Protein 5AIG (pdb70)

Radius of gyration: 18.67 Å; Cα contacts (8 Å, |Δi|>4): 637; chains: 2; bounding box: 42×41×50 Å

Foldseek 3Di:
DFLQVLVVVLVVCLQVVVVVVNLVLADQQAWEAAPVDDIQTGSVSVVVVVCVVCVFFDGKDKAWPDWDDDHQKIKTWIWIKTQTNVRDIDIFTKIWIFGADPVSGTRYIYIDGDVVSVCVPSPD/DFLQVLVVVLVVCQQVVVVVSNLVLADQQAWEAAPVDDIQTGSVSVVVVVCVQCVFFDGKDKAWPDWDDDHQKIKTWIWIKTQTNVRDIDIFTKIWIFGADPVSGTRYIYIDGDVVSVCVPSPD

CATH classification: 3.10.450.50

B-factor: mean 19.42, std 12.44, range [6.09, 132.89]

Sequence (248 aa):
MMTPIIEETVTAFIIAHWNSGDMMEAMYDDLCAEEDDVVWHNIPMMMEEPIAGKPAMRAAVEEGFFMANNVSSQQCDDWQQVHAIAANGATVLLTERTTDGFTFTTNGRRRRATIIRVMGTFECDAEERRRRIIIAWRDYFDMMLLEEFQQRREFAGMMTPIIETVTAFIIAHWNSGDMMEEAMYDDLCAEEDDVVWHNIPMMMEEPIIAGKPAMRAAVEEGFFMANNVSSSQQCDDWQQVHAIAANGATVLLTERTDGFTFTTNGRRRRATIIRVMGTFEECDAEERRRRIIIAWRDYFDMMLLEEFQQRREFAG

Solvent-accessible surface area: 11309 Å² total; per-residue (Å²): 138,61,11,60,89,1,0,75,25,0,8,50,44,6,53,83,48,70,54,90,23,0,11,88,28,0,3,109,90,0,54,13,26,13,8,36,67,147,64,30,77,12,16,104,43,0,96,69,24,6,135,52,47,40,86,59,22,80,97,8,53,18,112,51,92,17,30,1,38,83,56,47,26,0,0,0,4,0,30,10,1,14,24,3,94,126,45,89,158,10,81,8,79,5,0,0,0,0,58,11,36,116,140,112,64,0,49,10,2,53,7,8,13,12,25,70,22,33,85,166,36,52,67,108,114,65,19,60,88,2,0,71,19,0,8,50,43,4,42,80,46,70,53,91,22,0,10,87,27,0,9,100,117,0,54,9,26,29,8,35,61,151,76,47,78,12,13,103,41,0,88,63,30,4,126,55,44,32,70,99,19,70,93,7,59,11,109,40,103,16,28,0,33,88,57,51,27,0,0,0,4,0,29,10,1,5,30,12,90,124,43,98,164,11,81,8,79,4,0,0,0,0,53,8,39,114,138,122,64,0,60,10,2,52,7,7,12,12,32,77,31,39,83,191,34,53,70,130

Secondary structure (DSSP, 8-state):
--HHHHHHHHHHHHHHT-HHHHHHTEEEEEEEEETTS--EESHHHHHHHHHHHHTTEEEEEEEEEEEEEETTEEEEEEEEEEEETTS-EEEEEEEEEEEE-TTS-EEEEEEE--HHHHHHHH--/--HHHHHHHHHHHHHHT-HHHHHHTEEEEEEEEETTS--EESHHHHHHHHHHHTTTEEEEEEEEEEEEEETTEEEEEEEEEEEETTS-EEEEEEEEEEEE-TTS-EEEEEEE--HHHHHHHH--

Structure (mmCIF, N/CA/C/O backbone):
data_5AIG
#
_entry.id   5AIG
#
_cell.length_a   96.460
_cell.length_b   96.460
_cell.length_c   56.940
_cell.angle_alpha   90.00
_cell.angle_beta   90.00
_cell.angle_gamma   120.00
#
_symmetry.space_group_name_H-M   'P 65'
#
loop_
_entity.id
_entity.type
_entity.pdbx_description
1 polymer 'LIMONENE-1,2-EPOXIDE HYDROLASE'
2 non-polymer 2-PROPYLPENTANAMIDE
3 non-polymer 'DIMETHYL SULFOXIDE'
4 water water
#
loop_
_atom_site.group_PDB
_atom_site.id
_atom_site.type_symbol
_atom_site.label_atom_id
_atom_site.label_alt_id
_atom_site.label_comp_id
_atom_site.label_asym_id
_atom_site.label_entity_id
_atom_site.label_seq_id
_atom_site.pdbx_PDB_ins_code
_atom_site.Cartn_x
_atom_site.Cartn_y
_atom_site.Cartn_z
_atom_site.occupancy
_atom_site.B_iso_or_equiv
_atom_site.auth_seq_id
_atom_site.auth_comp_id
_atom_site.auth_asym_id
_atom_site.auth_atom_id
_atom_site.pdbx_PDB_model_num
ATOM 1 N N . MET A 1 1 ? 43.523 36.531 -5.079 1.00 22.55 1 MET A N 1
ATOM 2 C CA A MET A 1 1 ? 42.267 36.607 -4.253 0.40 20.66 1 MET A CA 1
ATOM 3 C CA B MET A 1 1 ? 42.289 36.607 -4.240 0.60 17.76 1 MET A CA 1
ATOM 4 C C . MET A 1 1 ? 42.577 35.784 -3.008 1.00 17.22 1 MET A C 1
ATOM 5 O O . MET A 1 1 ? 43.011 34.669 -3.118 1.00 24.03 1 MET A O 1
ATOM 14 N N . THR A 1 2 ? 42.259 36.320 -1.837 1.00 13.91 2 THR A N 1
ATOM 15 C CA . THR A 1 2 ? 42.452 35.567 -0.615 1.00 13.04 2 THR A CA 1
ATOM 16 C C . THR A 1 2 ? 41.371 34.515 -0.479 1.00 12.14 2 THR A C 1
ATOM 17 O O . THR A 1 2 ? 40.305 34.616 -1.066 1.00 11.27 2 THR A O 1
ATOM 21 N N . PRO A 1 3 ? 41.598 33.511 0.387 1.00 11.95 3 PRO A N 1
ATOM 22 C CA . PRO A 1 3 ? 40.570 32.507 0.594 1.00 11.59 3 PRO A CA 1
ATOM 23 C C . PRO A 1 3 ? 39.247 33.107 1.037 1.00 10.40 3 PRO A C 1
ATOM 24 O O . PRO A 1 3 ? 38.193 32.732 0.557 1.00 10.55 3 PRO A O 1
ATOM 28 N N . ILE A 1 4 ? 39.289 34.024 2.011 1.00 11.11 4 ILE A N 1
ATOM 29 C CA A ILE A 1 4 ? 38.077 34.607 2.491 0.40 11.21 4 ILE A CA 1
ATOM 30 C CA B ILE A 1 4 ? 38.024 34.656 2.471 0.60 11.14 4 ILE A CA 1
ATOM 31 C C . ILE A 1 4 ? 37.321 35.390 1.378 1.00 10.76 4 ILE A C 1
ATOM 32 O O . ILE A 1 4 ? 36.107 35.304 1.248 1.00 12.18 4 ILE A O 1
ATOM 41 N N . GLU A 1 5 ? 38.071 36.130 0.562 1.00 11.40 5 GLU A N 1
ATOM 42 C CA A GLU A 1 5 ? 37.463 36.848 -0.560 0.60 12.00 5 GLU A CA 1
ATOM 43 C CA B GLU A 1 5 ? 37.458 36.855 -0.545 0.40 11.76 5 GLU A CA 1
ATOM 44 C C . GLU A 1 5 ? 36.863 35.898 -1.578 1.00 10.67 5 GLU A C 1
ATOM 45 O O . GLU A 1 5 ? 35.813 36.166 -2.151 1.00 11.99 5 GLU A O 1
ATOM 56 N N . THR A 1 6 ? 37.531 34.772 -1.806 1.00 10.51 6 THR A N 1
ATOM 57 C CA . THR A 1 6 ? 37.036 33.774 -2.745 1.00 10.61 6 THR A CA 1
ATOM 58 C C . THR A 1 6 ? 35.708 33.205 -2.285 1.00 9.69 6 THR A C 1
ATOM 59 O O . THR A 1 6 ? 34.750 33.094 -3.054 1.00 10.35 6 THR A O 1
ATOM 63 N N . VAL A 1 7 ? 35.630 32.805 -1.004 1.00 9.45 7 VAL A N 1
ATOM 64 C CA . VAL A 1 7 ? 34.385 32.248 -0.488 1.00 9.54 7 VAL A CA 1
ATOM 65 C C . VAL A 1 7 ? 33.269 33.282 -0.446 1.00 9.57 7 VAL A C 1
ATOM 66 O O . VAL A 1 7 ? 32.117 32.995 -0.737 1.00 10.20 7 VAL A O 1
ATOM 70 N N . THR A 1 8 ? 33.633 34.503 -0.070 1.00 10.32 8 THR A N 1
ATOM 71 C CA . THR A 1 8 ? 32.665 35.597 -0.060 1.00 10.78 8 THR A CA 1
ATOM 72 C C . THR A 1 8 ? 32.077 35.826 -1.463 1.00 10.79 8 THR A C 1
ATOM 73 O O . THR A 1 8 ? 30.857 35.962 -1.630 1.00 11.99 8 THR A O 1
ATOM 77 N N . ALA A 1 9 ? 32.936 35.830 -2.482 1.00 10.81 9 ALA A N 1
ATOM 78 C CA . ALA A 1 9 ? 32.479 35.987 -3.866 1.00 11.40 9 ALA A CA 1
ATOM 79 C C . ALA A 1 9 ? 31.614 34.807 -4.300 1.00 11.04 9 ALA A C 1
ATOM 80 O O . ALA A 1 9 ? 30.600 34.993 -4.953 1.00 12.06 9 ALA A O 1
ATOM 82 N N . PHE A 1 10 ? 32.027 33.602 -3.897 1.00 10.03 10 PHE A N 1
ATOM 83 C CA . PHE A 1 10 ? 31.262 32.387 -4.216 1.00 10.57 10 PHE A CA 1
ATOM 84 C C . PHE A 1 10 ? 29.824 32.495 -3.743 1.00 10.27 10 PHE A C 1
ATOM 85 O O . PHE A 1 10 ? 28.869 32.210 -4.474 1.00 11.06 10 PHE A O 1
ATOM 93 N N . ILE A 1 11 ? 29.659 32.883 -2.466 1.00 10.62 11 ILE A N 1
ATOM 94 C CA A ILE A 1 11 ? 28.323 33.080 -1.916 0.50 11.37 11 ILE A CA 1
ATOM 95 C CA B ILE A 1 11 ? 28.316 33.066 -1.928 0.50 11.38 11 ILE A CA 1
ATOM 96 C C . ILE A 1 11 ? 27.550 34.174 -2.664 1.00 10.91 11 ILE A C 1
ATOM 97 O O . ILE A 1 11 ? 26.374 34.022 -2.961 1.00 12.51 11 ILE A O 1
ATOM 106 N N . ALA A 1 12 ? 28.244 35.263 -2.986 1.00 11.52 12 ALA A N 1
ATOM 107 C CA . ALA A 1 12 ? 27.584 36.319 -3.730 1.00 12.85 12 ALA A CA 1
ATOM 108 C C . ALA A 1 12 ? 27.071 35.854 -5.103 1.00 12.47 12 ALA A C 1
ATOM 109 O O . ALA A 1 12 ? 26.017 36.284 -5.551 1.00 13.72 12 ALA A O 1
ATOM 111 N N . HIS A 1 13 ? 27.822 34.963 -5.733 1.00 11.68 13 HIS A N 1
ATOM 112 C CA . HIS A 1 13 ? 27.391 34.411 -7.024 1.00 12.72 13 HIS A CA 1
ATOM 113 C C . HIS A 1 13 ? 26.160 33.497 -6.898 1.00 12.02 13 HIS A C 1
ATOM 114 O O . HIS A 1 13 ? 25.260 33.553 -7.734 1.00 13.28 13 HIS A O 1
ATOM 121 N N . TRP A 1 14 ? 26.090 32.721 -5.818 1.00 11.64 14 TRP A N 1
ATOM 122 C CA . TRP A 1 14 ? 24.847 32.006 -5.554 1.00 12.38 14 TRP A CA 1
ATOM 123 C C . TRP A 1 14 ? 23.682 32.976 -5.427 1.00 12.52 14 TRP A C 1
ATOM 124 O O . TRP A 1 14 ? 22.574 32.759 -5.942 1.00 14.51 14 TRP A O 1
ATOM 135 N N . ASN A 1 15 ? 23.911 34.060 -4.692 1.00 12.02 15 ASN A N 1
ATOM 136 C CA . ASN A 1 15 ? 22.851 35.021 -4.433 1.00 13.34 15 ASN A CA 1
ATOM 137 C C . ASN A 1 15 ? 22.415 35.813 -5.651 1.00 14.01 15 ASN A C 1
ATOM 138 O O . ASN A 1 15 ? 21.274 36.190 -5.745 1.00 17.61 15 ASN A O 1
ATOM 143 N N . SER A 1 16 ? 23.319 36.045 -6.589 1.00 14.15 16 SER A N 1
ATOM 144 C CA . SER A 1 16 ? 22.936 36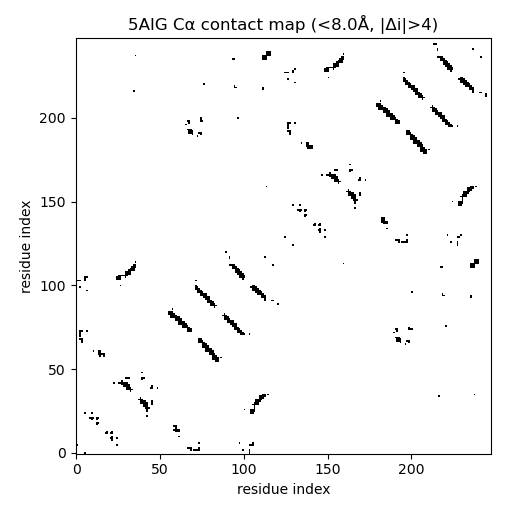.757 -7.794 1.00 15.83 16 SER A CA 1
ATOM 145 C C . SER A 1 16 ? 22.449 35.819 -8.886 1.00 15.77 16 SER A C 1
ATOM 146 O O . SER A 1 16 ? 21.938 36.282 -9.905 1.00 20.65 16 SER A O 1
ATOM 149 N N . GLY A 1 17 ? 22.613 34.512 -8.711 1.00 15.82 17 GLY A N 1
ATOM 150 C CA . GLY A 1 17 ? 22.326 33.529 -9.754 1.00 16.44 17 GLY A CA 1
ATOM 151 C C . GLY A 1 17 ? 23.363 33.476 -10.869 1.00 16.22 17 GLY A C 1
ATOM 152 O O . GLY A 1 17 ? 23.079 32.917 -11.922 1.00 17.77 17 GLY A O 1
ATOM 153 N N . ASP A 1 18 ? 24.563 34.031 -10.643 1.00 16.04 18 ASP A N 1
ATOM 154 C CA . ASP A 1 18 ? 25.640 33.971 -11.652 1.00 15.68 18 ASP A CA 1
ATOM 155 C C . ASP A 1 18 ? 26.355 32.644 -11.481 1.00 14.50 18 ASP A C 1
ATOM 156 O O . ASP A 1 18 ? 27.421 32.539 -10.851 1.00 15.40 18 ASP A O 1
ATOM 161 N N . MET A 1 19 ? 25.722 31.620 -12.024 1.00 15.17 19 MET A N 1
ATOM 162 C CA A MET A 1 19 ? 26.144 30.251 -11.766 0.30 16.81 19 MET A CA 1
ATOM 163 C CA B MET A 1 19 ? 26.159 30.264 -11.770 0.70 15.51 19 MET A CA 1
ATOM 164 C C . MET A 1 19 ? 27.512 29.972 -12.377 1.00 13.56 19 MET A C 1
ATOM 165 O O . MET A 1 19 ? 28.313 29.246 -11.806 1.00 14.26 19 MET A O 1
ATOM 174 N N . GLU A 1 20 ? 27.777 30.541 -13.545 1.00 14.39 20 GLU A N 1
ATOM 175 C CA . GLU A 1 20 ? 29.108 30.349 -14.134 1.00 14.39 20 GLU A CA 1
ATOM 176 C C . GLU A 1 20 ? 30.225 31.019 -13.340 1.00 14.08 20 GLU A C 1
ATOM 177 O O . GLU A 1 20 ? 31.316 30.447 -13.258 1.00 15.09 20 GLU A O 1
ATOM 183 N N . ALA A 1 21 ? 29.969 32.183 -12.766 1.00 14.25 21 ALA A N 1
ATOM 184 C CA . ALA A 1 21 ? 30.975 32.798 -11.927 1.00 14.66 21 ALA A CA 1
ATOM 185 C C . ALA A 1 21 ? 31.225 31.927 -10.679 1.00 12.90 21 ALA A C 1
ATOM 186 O O . ALA A 1 21 ? 32.343 31.826 -10.207 1.00 14.11 21 ALA A O 1
ATOM 188 N N . MET A 1 22 ? 30.151 31.318 -10.166 1.00 12.26 22 MET A N 1
ATOM 189 C CA . MET A 1 22 ? 30.227 30.382 -9.051 1.00 11.86 22 MET A CA 1
ATOM 190 C C . MET A 1 22 ? 31.123 29.184 -9.371 1.00 11.65 22 MET A C 1
ATOM 191 O O . MET A 1 22 ? 32.103 28.881 -8.687 1.00 11.99 22 MET A O 1
ATOM 196 N N . TYR A 1 23 ? 30.854 28.546 -10.520 1.00 12.15 23 TYR A N 1
ATOM 197 C CA . TYR A 1 23 ? 31.656 27.405 -10.870 1.00 11.58 23 TYR A CA 1
ATOM 198 C C . TYR A 1 23 ? 33.105 27.763 -11.147 1.00 12.30 23 TYR A C 1
ATOM 199 O O . TYR A 1 23 ? 34.028 26.998 -10.849 1.00 12.24 23 TYR A O 1
ATOM 208 N N . ASP A 1 24 ? 33.313 28.947 -11.724 1.00 12.33 24 ASP A N 1
ATOM 209 C CA A ASP A 1 24 ? 34.664 29.369 -12.052 0.70 12.82 24 ASP A CA 1
ATOM 210 C CA B ASP A 1 24 ? 34.657 29.380 -12.060 0.30 12.93 24 ASP A CA 1
ATOM 211 C C . ASP A 1 24 ? 35.570 29.530 -10.843 1.00 12.21 24 ASP A C 1
ATOM 212 O O . ASP A 1 24 ? 36.802 29.458 -10.964 1.00 14.09 24 ASP A O 1
ATOM 221 N N . LEU A 1 25 ? 34.994 29.715 -9.652 1.00 11.88 25 LEU A N 1
ATOM 222 C CA . LEU A 1 25 ? 35.774 29.805 -8.420 1.00 11.40 25 LEU A CA 1
ATOM 223 C C . LEU A 1 25 ? 36.148 28.440 -7.852 1.00 11.50 25 LEU A C 1
ATOM 224 O O . LEU A 1 25 ? 36.877 28.379 -6.852 1.00 13.86 25 LEU A O 1
ATOM 229 N N . CYS A 1 26 ? 35.682 27.358 -8.482 1.00 11.79 26 CYS A N 1
ATOM 230 C CA . CYS A 1 26 ? 35.912 26.009 -8.031 1.00 10.94 26 CYS A CA 1
ATOM 231 C C . CYS A 1 26 ? 36.929 25.325 -8.867 1.00 11.21 26 CYS A C 1
ATOM 232 O O . CYS A 1 26 ? 36.959 25.478 -10.123 1.00 12.17 26 CYS A O 1
ATOM 235 N N . ALA A 1 27 ? 37.725 24.463 -8.272 1.00 11.24 27 ALA A N 1
ATOM 236 C CA . ALA A 1 27 ? 38.625 23.573 -8.969 1.00 10.97 27 ALA A CA 1
ATOM 237 C C . ALA A 1 27 ? 37.858 22.565 -9.801 1.00 11.17 27 ALA A C 1
ATOM 238 O O . ALA A 1 27 ? 36.729 22.187 -9.499 1.00 11.52 27 ALA A O 1
ATOM 240 N N . GLU A 1 28 ? 38.510 22.051 -10.848 1.00 12.09 28 GLU A N 1
ATOM 241 C CA A GLU A 1 28 ? 37.868 21.032 -11.665 0.80 12.63 28 GLU A CA 1
ATOM 242 C CA B GLU A 1 28 ? 37.887 21.013 -11.678 0.20 12.47 28 GLU A CA 1
ATOM 243 C C . GLU A 1 28 ? 37.542 19.755 -10.884 1.00 12.46 28 GLU A C 1
ATOM 244 O O . GLU A 1 28 ? 36.570 19.048 -11.206 1.00 13.44 28 GLU A O 1
ATOM 255 N N . ASP A 1 29 ? 38.342 19.470 -9.849 1.00 12.00 29 ASP A N 1
ATOM 256 C CA A ASP A 1 29 ? 38.150 18.289 -9.017 0.25 13.01 29 ASP A CA 1
ATOM 257 C CA B ASP A 1 29 ? 38.101 18.293 -9.024 0.75 12.23 29 ASP A CA 1
ATOM 258 C C . ASP A 1 29 ? 37.462 18.626 -7.688 1.00 12.16 29 ASP A C 1
ATOM 259 O O . ASP A 1 29 ? 37.571 17.844 -6.735 1.00 14.04 29 ASP A O 1
ATOM 268 N N . VAL A 1 30 ? 36.755 19.742 -7.629 1.00 10.93 30 VAL A N 1
ATOM 269 C CA . VAL A 1 30 ? 36.046 20.142 -6.395 1.00 10.98 30 VAL A CA 1
ATOM 270 C C . VAL A 1 30 ? 35.192 18.989 -5.885 1.00 11.09 30 VAL A C 1
ATOM 271 O O . VAL A 1 30 ? 34.497 18.290 -6.637 1.00 13.39 30 VAL A O 1
ATOM 275 N N . VAL A 1 31 ? 35.208 18.826 -4.547 1.00 10.20 31 VAL A N 1
ATOM 276 C CA . VAL A 1 31 ? 34.300 17.917 -3.860 1.00 10.40 31 VAL A CA 1
ATOM 277 C C . VAL A 1 31 ? 33.269 18.765 -3.123 1.00 9.99 31 VAL A C 1
ATOM 278 O O . VAL A 1 31 ? 33.638 19.661 -2.336 1.00 11.28 31 VAL A O 1
ATOM 282 N N . TRP A 1 32 ? 32.011 18.513 -3.405 1.00 9.90 32 TRP A N 1
ATOM 283 C CA . TRP A 1 32 ? 30.899 19.187 -2.734 1.00 9.51 32 TRP A CA 1
ATOM 284 C C . TRP A 1 32 ? 30.225 18.155 -1.871 1.00 9.40 32 TRP A C 1
ATOM 285 O O . TRP A 1 32 ? 29.627 17.198 -2.373 1.00 10.09 32 TRP A O 1
ATOM 296 N N . HIS A 1 33 ? 30.323 18.315 -0.538 1.00 8.80 33 HIS A N 1
ATOM 297 C CA . HIS A 1 33 ? 29.818 17.290 0.385 1.00 8.72 33 HIS A CA 1
ATOM 298 C C . HIS A 1 33 ? 28.842 17.935 1.350 1.00 8.58 33 HIS A C 1
ATOM 299 O O . HIS A 1 33 ? 29.251 18.592 2.324 1.00 9.02 33 HIS A O 1
ATOM 306 N N . ASN A 1 34 ? 27.561 17.730 1.104 1.00 8.76 34 ASN A N 1
ATOM 307 C CA . ASN A 1 34 ? 26.520 17.958 2.109 1.00 8.00 34 ASN A CA 1
ATOM 308 C C . ASN A 1 34 ? 26.628 16.773 3.055 1.00 8.24 34 ASN A C 1
ATOM 309 O O . ASN A 1 34 ? 26.373 15.649 2.665 1.00 9.27 34 ASN A O 1
ATOM 314 N N . ILE A 1 35 ? 27.063 17.028 4.302 1.00 8.29 35 ILE A N 1
ATOM 315 C CA . ILE A 1 35 ? 27.532 15.981 5.201 1.00 8.33 35 ILE A CA 1
ATOM 316 C C . ILE A 1 35 ? 26.592 14.781 5.360 1.00 9.02 35 ILE A C 1
ATOM 317 O O . ILE A 1 35 ? 27.069 13.663 5.383 1.00 9.82 35 ILE A O 1
ATOM 322 N N . PRO A 1 36 ? 25.272 14.983 5.418 1.00 9.75 36 PRO A N 1
ATOM 323 C CA . PRO A 1 36 ? 24.376 13.812 5.509 1.00 11.05 36 PRO A CA 1
ATOM 324 C C . PRO A 1 36 ? 24.272 12.935 4.257 1.00 11.12 36 PRO A C 1
ATOM 325 O O . PRO A 1 36 ? 23.684 11.879 4.334 1.00 14.43 36 PRO A O 1
ATOM 329 N N . MET A 1 37 ? 24.820 13.424 3.140 1.00 10.88 37 MET A N 1
ATOM 330 C CA A MET A 1 37 ? 24.695 12.812 1.825 0.40 11.97 37 MET A CA 1
ATOM 331 C CA B MET A 1 37 ? 24.695 12.806 1.814 0.40 12.17 37 MET A CA 1
ATOM 332 C CA C MET A 1 37 ? 24.692 12.814 1.828 0.20 11.90 37 MET A CA 1
ATOM 333 C C . MET A 1 37 ? 26.040 12.329 1.294 1.00 10.94 37 MET A C 1
ATOM 334 O O . MET A 1 37 ? 27.095 12.640 1.811 1.00 11.00 37 MET A O 1
ATOM 347 N N . GLU A 1 38 ? 25.990 11.571 0.200 1.00 12.03 38 GLU A N 1
ATOM 348 C CA A GLU A 1 38 ? 27.206 11.149 -0.472 0.60 12.19 38 GLU A CA 1
ATOM 349 C CA B GLU A 1 38 ? 27.205 11.146 -0.449 0.40 12.79 38 GLU A CA 1
ATOM 350 C C . GLU A 1 38 ? 27.923 12.382 -1.016 1.00 11.60 38 GLU A C 1
ATOM 351 O O . GLU A 1 38 ? 27.296 13.268 -1.603 1.00 12.59 38 GLU A O 1
ATOM 362 N N . PRO A 1 39 ? 29.244 12.416 -0.905 1.00 11.68 39 PRO A N 1
ATOM 363 C CA . PRO A 1 39 ? 29.979 13.494 -1.549 1.00 11.89 39 PRO A CA 1
ATOM 364 C C . PRO A 1 39 ? 29.810 13.488 -3.058 1.00 13.03 39 PRO A C 1
ATOM 365 O O . PRO A 1 39 ? 29.658 12.417 -3.670 1.00 16.20 39 PRO A O 1
ATOM 369 N N . ILE A 1 40 ? 29.867 14.667 -3.651 1.00 11.68 40 ILE A N 1
ATOM 370 C CA . ILE A 1 40 ? 29.786 14.833 -5.103 1.00 12.43 40 ILE A CA 1
ATOM 371 C C . ILE A 1 40 ? 31.179 15.193 -5.571 1.00 11.68 40 ILE A C 1
ATOM 372 O O . ILE A 1 40 ? 31.757 16.207 -5.159 1.00 13.22 40 ILE A O 1
ATOM 377 N N . ALA A 1 41 ? 31.736 14.345 -6.444 1.00 12.95 41 ALA A N 1
ATOM 378 C CA . ALA A 1 41 ? 33.141 14.438 -6.790 1.00 12.95 41 ALA A CA 1
ATOM 379 C C . ALA A 1 41 ? 33.345 14.962 -8.201 1.00 11.75 41 ALA A C 1
ATOM 380 O O . ALA A 1 41 ? 33.061 14.293 -9.186 1.00 13.39 41 ALA A O 1
ATOM 382 N N . GLY A 1 42 ? 33.865 16.173 -8.251 1.00 11.71 42 GLY A N 1
ATOM 383 C CA . GLY A 1 42 ? 34.247 16.850 -9.471 1.00 11.84 42 GLY A CA 1
ATOM 384 C C . GLY A 1 42 ? 33.240 17.844 -9.986 1.00 11.68 42 GLY A C 1
ATOM 385 O O . GLY A 1 42 ? 32.030 17.712 -9.737 1.00 11.40 42 GLY A O 1
ATOM 386 N N . LYS A 1 43 ? 33.732 18.830 -10.750 1.00 11.01 43 LYS A N 1
ATOM 387 C CA . LYS A 1 43 ? 32.867 19.880 -11.244 1.00 11.80 43 LYS A CA 1
ATOM 388 C C . LYS A 1 43 ? 31.742 19.378 -12.158 1.00 11.79 43 LYS A C 1
ATOM 389 O O . LYS A 1 43 ? 30.622 19.841 -12.031 1.00 12.63 43 LYS A O 1
ATOM 395 N N . PRO A 1 44 ? 32.009 18.411 -13.054 1.00 12.44 44 PRO A N 1
ATOM 396 C CA . PRO A 1 44 ? 30.886 17.896 -13.864 1.00 13.52 44 PRO A CA 1
ATOM 397 C C . PRO A 1 44 ? 29.753 17.323 -13.000 1.00 12.64 44 PRO A C 1
ATOM 398 O O . PRO A 1 44 ? 28.571 17.594 -13.229 1.00 13.12 44 PRO A O 1
ATOM 402 N N . ALA A 1 45 ? 30.108 16.537 -11.990 1.00 12.02 45 ALA A N 1
ATOM 403 C CA . ALA A 1 45 ? 29.107 15.985 -11.099 1.00 12.07 45 ALA A CA 1
ATOM 404 C C . ALA A 1 45 ? 28.438 17.067 -10.252 1.00 11.46 45 ALA A C 1
ATOM 405 O O . ALA A 1 45 ? 27.232 17.005 -9.999 1.00 12.73 45 ALA A O 1
ATOM 407 N N . MET A 1 46 ? 29.211 18.089 -9.910 1.00 11.50 46 MET A N 1
ATOM 408 C CA . MET A 1 46 ? 28.648 19.252 -9.185 1.00 11.99 46 MET A CA 1
ATOM 409 C C . MET A 1 46 ? 27.580 19.946 -10.056 1.00 12.02 46 MET A C 1
ATOM 410 O O . MET A 1 46 ? 26.496 20.261 -9.545 1.00 13.30 46 MET A O 1
ATOM 415 N N . ARG A 1 47 ? 27.879 20.188 -11.334 1.00 12.61 47 ARG A N 1
ATOM 416 C CA . ARG A 1 47 ? 26.908 20.809 -12.231 1.00 12.40 47 ARG A CA 1
ATOM 417 C C . ARG A 1 47 ? 25.609 20.035 -12.245 1.00 12.44 47 ARG A C 1
ATOM 418 O O . ARG A 1 47 ? 24.512 20.619 -12.214 1.00 14.87 47 ARG A O 1
ATOM 426 N N . ALA A 1 48 ? 25.712 18.710 -12.322 1.00 13.06 48 ALA A N 1
ATOM 427 C CA . ALA A 1 48 ? 24.505 17.879 -12.397 1.00 14.42 48 ALA A CA 1
ATOM 428 C C . ALA A 1 48 ? 23.727 17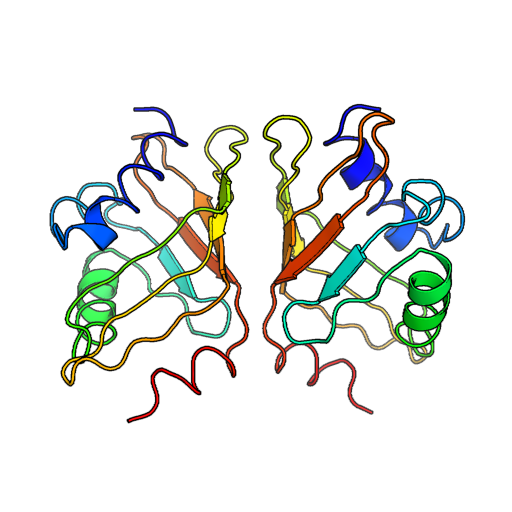.943 -11.082 1.00 14.00 48 ALA A C 1
ATOM 429 O O . ALA A 1 48 ? 22.509 18.000 -11.052 1.00 15.11 48 ALA A O 1
ATOM 431 N N . ALA A 1 49 ? 24.450 17.912 -9.967 1.00 13.15 49 ALA A N 1
ATOM 432 C CA . ALA A 1 49 ? 23.805 17.970 -8.653 1.00 13.40 49 ALA A CA 1
ATOM 433 C C . ALA A 1 49 ? 23.137 19.313 -8.413 1.00 12.68 49 ALA A C 1
ATOM 434 O O . ALA A 1 49 ? 22.024 19.361 -7.889 1.00 14.64 49 ALA A O 1
ATOM 436 N N . VAL A 1 50 ? 23.817 20.389 -8.781 1.00 13.12 50 VAL A N 1
ATOM 437 C CA . VAL A 1 50 ? 23.242 21.704 -8.632 1.00 13.22 50 VAL A CA 1
ATOM 438 C C . VAL A 1 50 ? 21.961 21.828 -9.464 1.00 14.09 50 VAL A C 1
ATOM 439 O O . VAL A 1 50 ? 20.962 22.368 -8.995 1.00 15.94 50 VAL A O 1
ATOM 443 N N . GLU A 1 51 ? 21.975 21.323 -10.699 1.00 14.56 51 GLU A N 1
ATOM 444 C CA A GLU A 1 51 ? 20.784 21.340 -11.549 0.70 15.66 51 GLU A CA 1
ATOM 445 C CA B GLU A 1 51 ? 20.776 21.341 -11.543 0.30 15.66 51 GLU A CA 1
ATOM 446 C C . GLU A 1 51 ? 19.604 20.683 -10.806 1.00 15.95 51 GLU A C 1
ATOM 447 O O . GLU A 1 51 ? 18.486 21.220 -10.767 1.00 18.26 51 GLU A O 1
ATOM 458 N N . GLY A 1 52 ? 19.850 19.525 -10.185 1.00 16.68 52 GLY A N 1
ATOM 459 C CA . GLY A 1 52 ? 18.789 18.840 -9.447 1.00 17.49 52 GLY A CA 1
ATOM 460 C C . GLY A 1 52 ? 18.285 19.624 -8.234 1.00 17.74 52 GLY A C 1
ATOM 461 O O . GLY A 1 52 ? 17.097 19.729 -7.996 1.00 22.27 52 GLY A O 1
ATOM 462 N N . PHE A 1 53 ? 19.209 20.145 -7.455 1.00 16.59 53 PHE A N 1
ATOM 463 C CA A PHE A 1 53 ? 18.843 20.878 -6.225 0.80 17.17 53 PHE A CA 1
ATOM 464 C CA B PHE A 1 53 ? 18.957 20.943 -6.267 0.20 17.84 53 PHE A CA 1
ATOM 465 C C . PHE A 1 53 ? 18.123 22.194 -6.575 1.00 16.98 53 PHE A C 1
ATOM 466 O O . PHE A 1 53 ? 17.274 22.625 -5.786 1.00 17.94 53 PHE A O 1
ATOM 481 N N . MET A 1 54 ? 18.449 22.802 -7.718 1.00 15.16 54 MET A N 1
ATOM 482 C CA . MET A 1 54 ? 17.918 24.120 -8.086 1.00 14.65 54 MET A CA 1
ATOM 483 C C . MET A 1 54 ? 16.671 24.037 -8.979 1.00 15.71 54 MET A C 1
ATOM 484 O O . MET A 1 54 ? 16.126 25.063 -9.373 1.00 17.33 54 MET A O 1
ATOM 489 N N . ALA A 1 55 ? 16.196 22.818 -9.262 1.00 18.31 55 ALA A N 1
ATOM 490 C CA . ALA A 1 55 ? 15.112 22.622 -10.195 1.00 21.42 55 ALA A CA 1
ATOM 491 C C . ALA A 1 55 ? 13.867 23.396 -9.793 1.00 19.68 55 ALA A C 1
ATOM 492 O O . ALA A 1 55 ? 13.180 23.914 -10.683 1.00 22.74 55 ALA A O 1
ATOM 494 N N . ASN A 1 56 ? 13.565 23.439 -8.497 1.00 18.10 56 ASN A N 1
ATOM 495 C CA A ASN A 1 56 ? 12.355 24.098 -8.000 0.30 20.01 56 ASN A CA 1
ATOM 496 C CA B ASN A 1 56 ? 12.357 24.115 -8.017 0.70 17.53 56 ASN A CA 1
ATOM 497 C C . ASN A 1 56 ? 12.697 25.378 -7.234 1.00 16.51 56 ASN A C 1
ATOM 498 O O . ASN A 1 56 ? 11.887 25.877 -6.465 1.00 17.44 56 ASN A O 1
ATOM 507 N N . VAL A 1 57 ? 13.894 25.920 -7.472 1.00 15.62 57 VAL A N 1
ATOM 508 C CA . VAL A 1 57 ? 14.360 27.146 -6.802 1.00 14.50 57 VAL A CA 1
ATOM 509 C C . VAL A 1 57 ? 14.477 28.296 -7.798 1.00 14.23 57 VAL A C 1
ATOM 510 O O . VAL A 1 57 ? 15.157 28.200 -8.821 1.00 18.53 57 VAL A O 1
ATOM 514 N N . SER A 1 58 ? 13.811 29.399 -7.468 1.00 14.22 58 SER A N 1
ATOM 515 C CA A SER A 1 58 ? 13.885 30.609 -8.276 0.60 14.90 58 SER A CA 1
ATOM 516 C CA B SER A 1 58 ? 13.874 30.623 -8.273 0.40 15.16 58 SER A CA 1
ATOM 517 C C . SER A 1 58 ? 14.979 31.571 -7.825 1.00 15.68 58 SER A C 1
ATOM 518 O O . SER A 1 58 ? 15.541 32.275 -8.637 1.00 20.01 58 SER A O 1
ATOM 523 N N . GLN A 1 59 ? 15.301 31.598 -6.531 1.00 13.89 59 GLN A N 1
ATOM 524 C CA A GLN A 1 59 ? 16.315 32.509 -6.044 0.70 15.00 59 GLN A CA 1
ATOM 525 C CA B GLN A 1 59 ? 16.331 32.520 -6.031 0.30 14.27 59 GLN A CA 1
ATOM 526 C C . GLN A 1 59 ? 16.948 31.929 -4.778 1.00 13.48 59 GLN A C 1
ATOM 527 O O . GLN A 1 59 ? 16.269 31.259 -4.003 1.00 14.45 59 GLN A O 1
ATOM 538 N N . CYS A 1 60 ? 18.230 32.230 -4.571 1.00 13.18 60 CYS A N 1
ATOM 539 C CA . CYS A 1 60 ? 18.922 31.968 -3.320 1.00 12.74 60 CYS A CA 1
ATOM 540 C C . CYS A 1 60 ? 19.187 33.292 -2.592 1.00 12.50 60 CYS A C 1
ATOM 541 O O . CYS A 1 60 ? 19.490 34.313 -3.239 1.00 14.89 60 CYS A O 1
ATOM 544 N N . ASP A 1 61 ? 19.109 33.254 -1.252 1.00 11.76 61 ASP A N 1
ATOM 545 C CA A ASP A 1 61 ? 19.510 34.384 -0.406 0.60 12.79 61 ASP A CA 1
ATOM 546 C CA B ASP A 1 61 ? 19.488 34.372 -0.400 0.40 11.15 61 ASP A CA 1
ATOM 547 C C . ASP A 1 61 ? 20.225 33.824 0.800 1.00 11.50 61 ASP A C 1
ATOM 548 O O . ASP A 1 61 ? 19.629 33.524 1.831 1.00 12.14 61 ASP A O 1
ATOM 557 N N . TRP A 1 62 ? 21.519 33.619 0.619 1.00 10.71 62 TRP A N 1
ATOM 558 C CA . TRP A 1 62 ? 22.374 33.000 1.624 1.00 10.56 62 TRP A CA 1
ATOM 559 C C . TRP A 1 62 ? 23.112 34.079 2.385 1.00 10.97 62 TRP A C 1
ATOM 560 O O . TRP A 1 62 ? 23.825 34.898 1.778 1.00 15.45 62 TRP A O 1
ATOM 571 N N . GLN A 1 63 ? 22.918 34.083 3.699 1.00 10.67 63 GLN A N 1
ATOM 572 C CA A GLN A 1 63 ? 23.462 35.107 4.584 0.50 12.18 63 GLN A CA 1
ATOM 573 C CA B GLN A 1 63 ? 23.453 35.105 4.581 0.50 11.81 63 GLN A CA 1
ATOM 574 C C . GLN A 1 63 ? 24.582 34.499 5.407 1.00 10.62 63 GLN A C 1
ATOM 575 O O . GLN A 1 63 ? 24.382 33.497 6.077 1.00 11.35 63 GLN A O 1
ATOM 586 N N . VAL A 1 64 ? 25.737 35.137 5.372 1.00 10.65 64 VAL A N 1
ATOM 587 C CA . VAL A 1 64 ? 26.899 34.743 6.173 1.00 10.29 64 VAL A CA 1
ATOM 588 C C . VAL 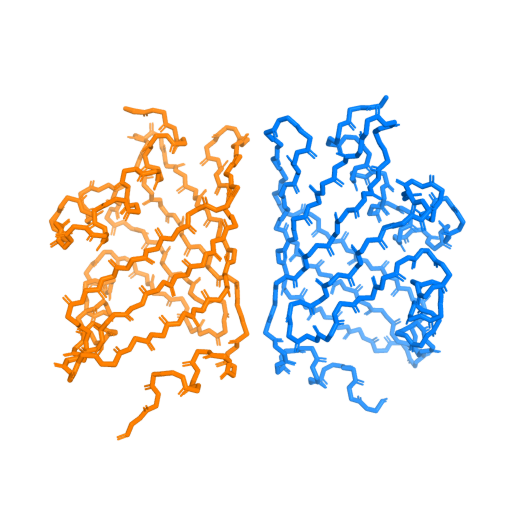A 1 64 ? 26.893 35.508 7.495 1.00 9.98 64 VAL A C 1
ATOM 589 O O . VAL A 1 64 ? 27.047 36.731 7.497 1.00 13.66 64 VAL A O 1
ATOM 593 N N . HIS A 1 65 ? 26.663 34.802 8.587 1.00 9.61 65 HIS A N 1
ATOM 594 C CA . HIS A 1 65 ? 26.696 35.387 9.936 1.00 10.42 65 HIS A CA 1
ATOM 595 C C . HIS A 1 65 ? 28.103 35.536 10.461 1.00 9.61 65 HIS A C 1
ATOM 596 O O . HIS A 1 65 ? 28.413 36.505 11.173 1.00 11.70 65 HIS A O 1
ATOM 603 N N . ALA A 1 66 ? 28.970 34.574 10.157 1.00 8.62 66 ALA A N 1
ATOM 604 C CA . ALA A 1 66 ? 30.356 34.591 10.592 1.00 9.25 66 ALA A CA 1
ATOM 605 C C . ALA A 1 66 ? 31.193 33.902 9.540 1.00 8.58 66 ALA A C 1
ATOM 606 O O . ALA A 1 66 ? 30.771 32.922 8.931 1.00 8.89 66 ALA A O 1
ATOM 608 N N . ILE A 1 67 ? 32.404 34.405 9.344 1.00 9.06 67 ILE A N 1
ATOM 609 C CA . ILE A 1 67 ? 33.371 33.820 8.444 1.00 8.83 67 ILE A CA 1
ATOM 610 C C . ILE A 1 67 ? 34.748 34.009 9.030 1.00 9.38 67 ILE A C 1
ATOM 611 O O . ILE A 1 67 ? 35.057 35.065 9.585 1.00 11.33 67 ILE A O 1
ATOM 616 N N . ALA A 1 68 ? 35.583 32.989 8.914 1.00 8.69 68 ALA A N 1
ATOM 617 C CA . ALA A 1 68 ? 36.928 33.030 9.474 1.00 9.09 68 ALA A CA 1
ATOM 618 C C . ALA A 1 68 ? 37.803 32.124 8.625 1.00 8.77 68 ALA A C 1
ATOM 619 O O . ALA A 1 68 ? 37.370 31.097 8.164 1.00 10.33 68 ALA A O 1
ATOM 621 N N . ALA A 1 69 ? 39.049 32.495 8.498 1.00 9.70 69 ALA A N 1
ATOM 622 C CA . ALA A 1 69 ? 40.008 31.696 7.720 1.00 10.61 69 ALA A CA 1
ATOM 623 C C . ALA A 1 69 ? 41.237 31.398 8.520 1.00 9.87 69 ALA A C 1
ATOM 624 O O . ALA A 1 69 ? 41.678 32.185 9.368 1.00 10.80 69 ALA A O 1
ATOM 626 N N . ASN A 1 70 ? 41.791 30.231 8.232 1.00 10.17 70 ASN A N 1
ATOM 627 C CA . ASN A 1 70 ? 43.089 29.798 8.768 1.00 9.96 70 ASN A CA 1
ATOM 628 C C . ASN A 1 70 ? 43.830 29.228 7.561 1.00 9.93 70 ASN A C 1
ATOM 629 O O . ASN A 1 70 ? 43.548 28.121 7.117 1.00 9.88 70 ASN A O 1
ATOM 634 N N . GLY A 1 71 ? 44.677 30.043 6.965 1.00 10.62 71 GLY A N 1
ATOM 635 C CA . GLY A 1 71 ? 45.298 29.636 5.710 1.00 10.48 71 GLY A CA 1
ATOM 636 C C . GLY A 1 71 ? 44.279 29.335 4.615 1.00 10.12 71 GLY A C 1
ATOM 637 O O . GLY A 1 71 ? 43.367 30.122 4.366 1.00 11.41 71 GLY A O 1
ATOM 638 N N . ALA A 1 72 ? 44.419 28.167 4.012 1.00 9.31 72 ALA A N 1
ATOM 639 C CA . ALA A 1 72 ? 43.610 27.778 2.864 1.00 9.86 72 ALA A CA 1
ATOM 640 C C . ALA A 1 72 ? 42.206 27.309 3.266 1.00 9.75 72 ALA A C 1
ATOM 641 O O . ALA A 1 72 ? 41.393 27.006 2.380 1.00 11.59 72 ALA A O 1
ATOM 643 N N . THR A 1 73 ? 41.910 27.238 4.569 1.00 8.89 73 THR A N 1
ATOM 644 C CA . THR A 1 73 ? 40.603 26.784 5.033 1.00 9.05 73 THR A CA 1
ATOM 645 C C . THR A 1 73 ? 39.776 27.953 5.502 1.00 8.80 73 THR A C 1
ATOM 646 O O . THR A 1 73 ? 40.245 28.778 6.292 1.00 10.92 73 THR A O 1
ATOM 650 N N . VAL A 1 74 ? 38.544 28.046 5.010 1.00 7.73 74 VAL A N 1
ATOM 651 C CA . VAL A 1 74 ? 37.604 29.080 5.383 1.00 7.77 74 VAL A CA 1
ATOM 652 C C . VAL A 1 74 ? 36.383 28.425 5.952 1.00 7.66 74 VAL A C 1
ATOM 653 O O . VAL A 1 74 ? 35.800 27.511 5.385 1.00 8.52 74 VAL A O 1
ATOM 657 N N . LEU A 1 75 ? 35.980 28.870 7.174 1.00 7.43 75 LEU A N 1
ATOM 658 C CA A LEU A 1 75 ? 34.799 28.363 7.857 0.60 7.21 75 LEU A CA 1
ATOM 659 C CA B LEU A 1 75 ? 34.794 28.351 7.856 0.40 7.38 75 LEU A CA 1
ATOM 660 C C . LEU A 1 75 ? 33.722 29.410 7.883 1.00 7.22 75 LEU A C 1
ATOM 661 O O . LEU A 1 75 ? 34.013 30.578 7.976 1.00 7.82 75 LEU A O 1
ATOM 670 N N . THR A 1 76 ? 32.470 28.979 7.785 1.00 7.49 76 THR A N 1
ATOM 671 C CA . THR A 1 76 ? 31.332 29.872 7.715 1.00 7.40 76 THR A CA 1
ATOM 672 C C . THR A 1 76 ? 30.195 29.380 8.604 1.00 7.38 76 THR A C 1
ATOM 673 O O . THR A 1 76 ? 29.992 28.190 8.766 1.00 7.95 76 THR A O 1
ATOM 677 N N . GLU A 1 77 ? 29.441 30.364 9.104 1.00 7.64 77 GLU A N 1
ATOM 678 C CA . GLU A 1 77 ? 28.147 30.130 9.775 1.00 7.80 77 GLU A CA 1
ATOM 679 C C . GLU A 1 77 ? 27.133 30.918 8.954 1.00 7.60 77 GLU A C 1
ATOM 680 O O . GLU A 1 77 ? 27.300 32.114 8.808 1.00 8.55 77 GLU A O 1
ATOM 686 N N . ARG A 1 78 ? 26.078 30.243 8.480 1.00 7.87 78 ARG A N 1
ATOM 687 C CA . ARG A 1 78 ? 25.150 30.846 7.507 1.00 8.02 78 ARG A CA 1
ATOM 688 C C . ARG A 1 78 ? 23.710 30.500 7.804 1.00 8.44 78 ARG A C 1
ATOM 689 O O . ARG A 1 78 ? 23.392 29.520 8.479 1.00 9.02 78 ARG A O 1
ATOM 697 N N . THR A 1 79 ? 22.825 31.301 7.195 1.00 8.63 79 THR A N 1
ATOM 698 C CA A THR A 1 79 ? 21.459 30.880 6.972 0.75 9.69 79 THR A CA 1
ATOM 699 C CA B THR A 1 79 ? 21.449 30.884 6.952 0.25 9.81 79 THR A CA 1
ATOM 700 C C . THR A 1 79 ? 21.247 30.920 5.468 1.00 9.30 79 THR A C 1
ATOM 701 O O . THR A 1 79 ? 21.373 31.986 4.852 1.00 11.08 79 THR A O 1
ATOM 708 N N . ASP A 1 80 ? 20.947 29.765 4.885 1.00 9.13 80 ASP A N 1
ATOM 709 C CA . ASP A 1 80 ? 20.733 29.693 3.446 1.00 9.21 80 ASP A CA 1
ATOM 710 C C . ASP A 1 80 ? 19.239 29.773 3.166 1.00 9.41 80 ASP A C 1
ATOM 711 O O . ASP A 1 80 ? 18.481 28.837 3.457 1.00 10.31 80 ASP A O 1
ATOM 716 N N . GLY A 1 81 ? 18.829 30.906 2.597 1.00 9.66 81 GLY A N 1
ATOM 717 C CA . GLY A 1 81 ? 17.447 31.115 2.201 1.00 9.90 81 GLY A CA 1
AT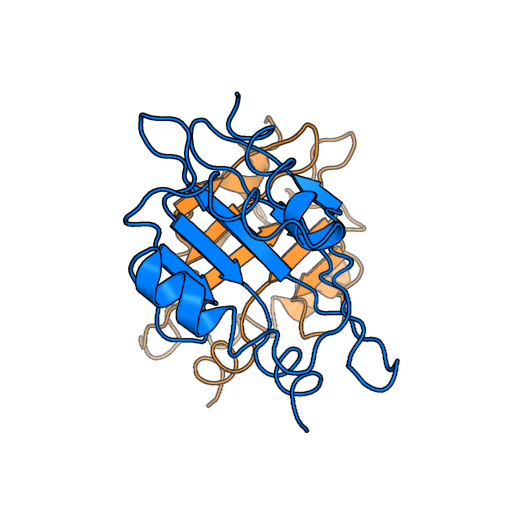OM 718 C C . GLY A 1 81 ? 17.237 30.770 0.732 1.00 10.09 81 GLY A C 1
ATOM 719 O O . GLY A 1 81 ? 18.147 30.857 -0.090 1.00 10.99 81 GLY A O 1
ATOM 720 N N . PHE A 1 82 ? 16.001 30.385 0.447 1.00 10.85 82 PHE A N 1
ATOM 721 C CA . PHE A 1 82 ? 15.575 30.032 -0.905 1.00 11.90 82 PHE A CA 1
ATOM 722 C C . PHE A 1 82 ? 14.199 30.599 -1.142 1.00 12.07 82 PHE A C 1
ATOM 723 O O . PHE A 1 82 ? 13.380 30.677 -0.223 1.00 13.79 82 PHE A O 1
ATOM 731 N N . THR A 1 83 ? 13.933 30.904 -2.404 1.00 11.71 83 THR A N 1
ATOM 732 C CA . THR A 1 83 ? 12.585 31.157 -2.891 1.00 12.09 83 THR A CA 1
ATOM 733 C C . THR A 1 83 ? 12.300 30.097 -3.932 1.00 12.74 83 THR A C 1
ATOM 734 O O . THR A 1 83 ? 13.086 29.925 -4.866 1.00 14.87 83 THR A O 1
ATOM 738 N N . PHE A 1 84 ? 11.235 29.324 -3.700 1.00 12.99 84 PHE A N 1
ATOM 739 C CA . PHE A 1 84 ? 10.853 28.231 -4.588 1.00 13.47 84 PHE A CA 1
ATOM 740 C C . PHE A 1 84 ? 10.019 28.760 -5.741 1.00 14.78 84 PHE A C 1
ATOM 741 O O . PHE A 1 84 ? 9.634 29.931 -5.781 1.00 15.84 84 PHE A O 1
ATOM 749 N N . THR A 1 85 ? 9.786 27.883 -6.710 1.00 16.62 85 THR A N 1
ATOM 750 C CA A THR A 1 85 ? 9.068 28.244 -7.900 0.70 21.37 85 THR A CA 1
ATOM 751 C CA B THR A 1 85 ? 9.105 28.300 -7.920 0.30 17.99 85 THR A CA 1
ATOM 752 C C . THR A 1 85 ? 7.715 28.931 -7.663 1.00 16.31 85 THR A C 1
ATOM 753 O O . THR A 1 85 ? 7.347 29.833 -8.402 1.00 17.62 85 THR A O 1
ATOM 760 N N . ASN A 1 86 ? 6.987 28.484 -6.640 1.00 14.95 86 ASN A N 1
ATOM 761 C CA . ASN A 1 86 ? 5.722 29.092 -6.350 1.00 12.93 86 ASN A CA 1
ATOM 762 C C . ASN A 1 86 ? 5.809 30.366 -5.500 1.00 10.97 86 ASN A C 1
ATOM 763 O O . ASN A 1 86 ? 4.776 30.936 -5.172 1.00 11.40 86 ASN A O 1
ATOM 768 N N . GLY A 1 87 ? 7.018 30.814 -5.149 1.00 11.87 87 GLY A N 1
ATOM 769 C CA . GLY A 1 87 ? 7.197 32.001 -4.315 1.00 11.12 87 GLY A CA 1
ATOM 770 C C . GLY A 1 87 ? 7.339 31.738 -2.828 1.00 10.89 87 GLY A C 1
ATOM 771 O O . GLY A 1 87 ? 7.648 32.646 -2.075 1.00 12.65 87 GLY A O 1
ATOM 772 N N . ARG A 1 88 ? 7.088 30.510 -2.377 1.00 10.96 88 ARG A N 1
ATOM 773 C CA A ARG A 1 88 ? 7.320 30.138 -0.980 0.60 12.37 88 ARG A CA 1
ATOM 774 C CA B ARG A 1 88 ? 7.283 30.233 -0.954 0.40 11.14 88 ARG A CA 1
ATOM 775 C C . ARG A 1 88 ? 8.785 30.354 -0.674 1.00 11.49 88 ARG A C 1
ATOM 776 O O . ARG A 1 88 ? 9.638 30.057 -1.511 1.00 12.53 88 ARG A O 1
ATOM 791 N N . ARG A 1 89 ? 9.085 30.746 0.553 1.00 12.69 89 ARG A N 1
ATOM 792 C CA A ARG A 1 89 ? 10.458 30.925 0.982 0.60 12.11 89 ARG A CA 1
ATOM 793 C CA B ARG A 1 89 ? 10.458 30.930 0.984 0.40 13.38 89 ARG A CA 1
ATOM 794 C C . ARG A 1 89 ? 10.765 30.007 2.138 1.00 13.28 89 ARG A C 1
ATOM 795 O O . ARG A 1 89 ? 9.868 29.628 2.895 1.00 15.40 89 ARG A O 1
ATOM 810 N N . ALA A 1 90 ? 12.026 29.641 2.229 1.00 12.11 90 ALA A N 1
ATOM 811 C CA . ALA A 1 90 ? 12.484 28.858 3.343 1.00 13.30 90 ALA A CA 1
ATOM 812 C C . ALA A 1 90 ? 13.926 29.193 3.663 1.00 11.49 90 ALA A C 1
ATOM 813 O O . ALA A 1 90 ? 14.642 29.744 2.850 1.00 14.34 90 ALA A O 1
ATOM 815 N N . THR A 1 91 ? 14.320 28.838 4.887 1.00 11.30 91 THR A N 1
ATOM 816 C CA . THR A 1 91 ? 15.678 29.025 5.353 1.00 12.10 91 THR A CA 1
ATOM 817 C C . THR A 1 91 ? 16.163 27.755 6.015 1.00 13.60 91 THR A C 1
ATOM 818 O O . THR A 1 91 ? 15.412 27.058 6.703 1.00 17.84 91 THR A O 1
ATOM 822 N N . ILE A 1 92 ? 17.459 27.485 5.826 1.00 10.92 92 ILE A N 1
ATOM 823 C CA A ILE A 1 92 ? 18.129 26.357 6.485 0.30 11.77 92 ILE A CA 1
ATOM 824 C CA B ILE A 1 92 ? 18.127 26.362 6.512 0.70 10.06 92 ILE A CA 1
ATOM 825 C C . ILE A 1 92 ? 19.414 26.870 7.119 1.00 9.55 92 ILE A C 1
ATOM 826 O O . ILE A 1 92 ? 20.232 27.536 6.471 1.00 10.31 92 ILE A O 1
ATOM 835 N N . ARG A 1 93 ? 19.597 26.564 8.413 1.00 8.87 93 ARG A N 1
ATOM 836 C CA . ARG A 1 93 ? 20.790 26.948 9.160 1.00 8.42 93 ARG A CA 1
ATOM 837 C C . ARG A 1 93 ? 21.920 25.973 8.848 1.00 8.17 93 ARG A C 1
ATOM 838 O O . ARG A 1 93 ? 21.730 24.757 8.910 1.00 9.23 93 ARG A O 1
ATOM 846 N N . VAL A 1 94 ? 23.095 26.504 8.539 1.00 7.41 94 VAL A N 1
ATOM 847 C CA . VAL A 1 94 ? 24.183 25.653 8.036 1.00 7.68 94 VAL A CA 1
ATOM 848 C C . VAL A 1 94 ? 25.529 26.256 8.379 1.00 7.58 94 VAL A C 1
ATOM 849 O O . VAL A 1 94 ? 25.691 27.475 8.333 1.00 9.55 94 VAL A O 1
ATOM 853 N N . MET A 1 95 ? 26.492 25.387 8.700 1.00 7.20 95 MET A N 1
ATOM 854 C CA . MET A 1 95 ? 27.892 25.815 8.733 1.00 7.12 95 MET A CA 1
ATOM 855 C C . MET A 1 95 ? 28.635 25.087 7.613 1.00 7.14 95 MET A C 1
ATOM 856 O O . MET A 1 95 ? 28.347 23.935 7.333 1.00 7.94 95 MET A O 1
ATOM 861 N N . GLY A 1 96 ? 29.608 25.767 7.037 1.00 6.77 96 GLY A N 1
ATOM 862 C CA . GLY A 1 96 ? 30.391 25.167 5.946 1.00 7.63 96 GLY A CA 1
ATOM 863 C C . GLY A 1 96 ? 31.842 25.374 6.080 1.00 7.02 96 GLY A C 1
ATOM 864 O O . GLY A 1 96 ? 32.297 26.457 6.423 1.00 8.13 96 GLY A O 1
ATOM 865 N N . THR A 1 97 ? 32.606 24.348 5.721 1.00 7.27 97 THR A N 1
ATOM 866 C CA . THR A 1 97 ? 34.039 24.398 5.582 1.00 7.44 97 THR A CA 1
ATOM 867 C C . THR A 1 97 ? 34.398 24.407 4.074 1.00 7.39 97 THR A C 1
ATOM 868 O O . THR A 1 97 ? 33.932 23.539 3.325 1.00 8.50 97 THR A O 1
ATOM 872 N N . PHE A 1 98 ? 35.258 25.343 3.727 1.00 7.39 98 PHE A N 1
ATOM 873 C CA . PHE A 1 98 ? 35.772 25.449 2.343 1.00 7.57 98 PHE A CA 1
ATOM 874 C C . PHE A 1 98 ? 37.271 25.297 2.411 1.00 8.11 98 PHE A C 1
ATOM 875 O O . PHE A 1 98 ? 37.939 25.852 3.282 1.00 9.47 98 PHE A O 1
ATOM 883 N N . GLU A 1 99 ? 37.845 24.521 1.485 1.00 8.17 99 GLU A N 1
ATOM 884 C CA . GLU A 1 99 ? 39.281 24.442 1.338 1.00 8.91 99 GLU A CA 1
ATOM 885 C C . GLU A 1 99 ? 39.639 24.955 -0.051 1.00 8.71 99 GLU A C 1
ATOM 886 O O . GLU A 1 99 ? 39.018 24.568 -1.037 1.00 9.89 99 GLU A O 1
ATOM 892 N N . CYS A 1 100 ? 40.661 25.772 -0.114 1.00 10.38 100 CYS A N 1
ATOM 893 C CA . CYS A 1 100 ? 41.186 26.272 -1.374 1.00 12.50 100 CYS A CA 1
ATOM 894 C C . CYS A 1 100 ? 42.443 25.538 -1.754 1.00 13.88 100 CYS A C 1
ATOM 895 O O . CYS A 1 100 ? 43.224 25.148 -0.872 1.00 15.66 100 CYS A O 1
ATOM 898 N N . ASP A 1 101 ? 42.631 25.403 -3.080 1.00 14.38 101 ASP A N 1
ATOM 899 C CA . ASP A 1 101 ? 43.742 24.659 -3.676 1.00 14.95 101 ASP A CA 1
ATOM 900 C C . ASP A 1 101 ? 44.925 25.616 -3.886 1.00 17.73 101 ASP A C 1
ATOM 901 O O . ASP A 1 101 ? 44.864 26.800 -3.490 1.00 19.80 101 ASP A O 1
ATOM 906 N N . ALA A 1 102 ? 45.983 25.130 -4.537 1.00 18.03 102 ALA A N 1
ATOM 907 C CA . ALA A 1 102 ? 47.190 25.932 -4.718 1.00 20.94 102 ALA A CA 1
ATOM 908 C C . ALA A 1 102 ? 46.959 27.096 -5.691 1.00 22.65 102 ALA A C 1
ATOM 909 O O . ALA A 1 102 ? 47.726 28.044 -5.678 1.00 25.42 102 ALA A O 1
ATOM 911 N N . GLU A 1 103 ? 45.907 26.994 -6.515 1.00 18.64 103 GLU A N 1
ATOM 912 C CA A GLU A 1 103 ? 45.477 28.076 -7.397 0.80 17.48 103 GLU A CA 1
ATOM 913 C CA B GLU A 1 103 ? 45.466 28.076 -7.400 0.20 21.73 103 GLU A CA 1
ATOM 914 C C . GLU A 1 103 ? 44.409 28.994 -6.760 1.00 19.04 103 GLU A C 1
ATOM 915 O O . GLU A 1 103 ? 43.863 29.896 -7.428 1.00 24.87 103 GLU A O 1
ATOM 926 N N . ARG A 1 104 ? 44.150 28.794 -5.478 1.00 17.35 104 ARG A N 1
ATOM 927 C CA A ARG A 1 104 ? 43.188 29.579 -4.672 0.60 19.54 104 ARG A CA 1
ATOM 928 C CA B ARG A 1 104 ? 43.209 29.602 -4.687 0.40 17.42 104 ARG A CA 1
ATOM 929 C C . ARG A 1 104 ? 41.754 29.349 -5.112 1.00 16.50 104 ARG A C 1
ATOM 930 O O . ARG A 1 104 ? 40.866 30.177 -4.842 1.00 20.88 104 ARG A O 1
ATOM 945 N N . ARG A 1 105 ? 41.503 28.231 -5.808 1.00 14.90 105 ARG A N 1
ATOM 946 C CA A ARG A 1 105 ? 40.106 27.880 -6.123 0.80 13.38 105 ARG A CA 1
ATOM 947 C CA B ARG A 1 105 ? 40.122 27.843 -6.161 0.20 13.79 105 ARG A CA 1
ATOM 948 C C . ARG A 1 105 ? 39.581 26.894 -5.100 1.00 11.85 105 ARG A C 1
ATOM 949 O O . ARG A 1 105 ? 40.348 26.188 -4.430 1.00 13.32 105 ARG A O 1
ATOM 964 N N . ILE A 1 106 ? 38.277 26.880 -4.963 1.00 11.03 106 ILE A N 1
ATOM 965 C CA . ILE A 1 106 ? 37.615 25.982 -3.986 1.00 9.89 106 ILE A CA 1
ATOM 966 C C . ILE A 1 106 ? 37.743 24.555 -4.429 1.00 9.54 106 ILE A C 1
ATOM 967 O O . ILE A 1 106 ? 37.228 24.207 -5.515 1.00 12.20 106 ILE A O 1
ATOM 972 N N . ILE A 1 107 ? 38.394 23.691 -3.640 1.00 9.65 107 ILE A N 1
ATOM 973 C CA A ILE A 1 107 ? 38.513 22.317 -3.969 0.80 10.67 107 ILE A CA 1
ATOM 974 C CA B ILE A 1 107 ? 38.506 22.251 -3.975 0.20 11.89 107 ILE A CA 1
ATOM 975 C C . ILE A 1 107 ? 37.744 21.383 -3.031 1.00 9.57 107 ILE A C 1
ATOM 976 O O . ILE A 1 107 ? 37.550 20.208 -3.334 1.00 9.86 107 ILE A O 1
ATOM 985 N N . ALA A 1 108 ? 37.255 21.916 -1.900 1.00 8.67 108 ALA A N 1
ATOM 986 C CA . ALA A 1 108 ? 36.359 21.160 -1.042 1.00 8.51 108 ALA A CA 1
ATOM 987 C C . ALA A 1 108 ? 35.368 22.114 -0.396 1.00 8.14 108 ALA A C 1
ATOM 988 O O . ALA A 1 108 ? 35.755 23.212 -0.010 1.00 8.66 108 ALA A O 1
ATOM 990 N N . TRP A 1 109 ? 34.135 21.675 -0.324 1.00 7.81 109 TRP A N 1
ATOM 991 C CA . TRP A 1 109 ? 33.051 22.437 0.293 1.00 7.65 109 TRP A CA 1
ATOM 992 C C . TRP A 1 109 ? 32.219 21.423 1.030 1.00 7.49 109 TRP A C 1
ATOM 993 O O . TRP A 1 109 ? 31.543 20.582 0.437 1.00 8.41 109 TRP A O 1
ATOM 1004 N N . ARG A 1 110 ? 32.265 21.490 2.394 1.00 7.66 110 ARG A N 1
ATOM 1005 C CA . ARG A 1 110 ? 31.537 20.563 3.278 1.00 7.47 110 ARG A CA 1
ATOM 1006 C C . ARG A 1 110 ? 30.535 21.344 4.106 1.00 7.51 110 ARG A C 1
ATOM 1007 O O . ARG A 1 110 ? 30.952 22.216 4.899 1.00 8.27 110 ARG A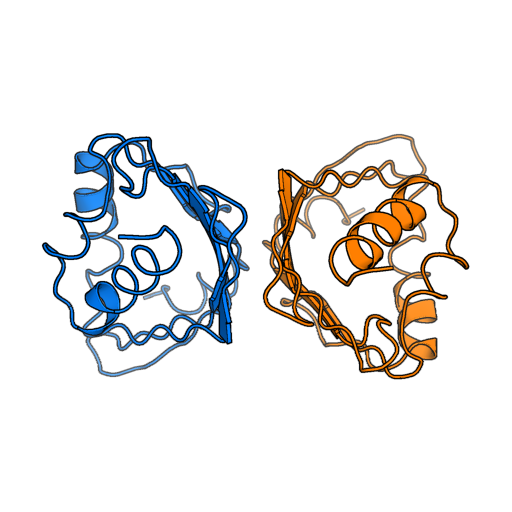 O 1
ATOM 1015 N N . ASP A 1 111 ? 29.257 21.066 3.930 1.00 7.22 111 ASP A N 1
ATOM 1016 C CA . ASP A 1 111 ? 28.186 21.763 4.663 1.00 7.42 111 ASP A CA 1
ATOM 1017 C C . ASP A 1 111 ? 27.533 20.832 5.663 1.00 7.45 111 ASP A C 1
ATOM 1018 O O . ASP A 1 111 ? 27.188 19.702 5.391 1.00 7.95 111 ASP A O 1
ATOM 1023 N N . TYR A 1 112 ? 27.358 21.422 6.877 1.00 7.35 112 TYR A N 1
ATOM 1024 C CA . TYR A 1 112 ? 26.854 20.737 8.088 1.00 7.55 112 TYR A CA 1
ATOM 1025 C C . TYR A 1 112 ? 25.519 21.353 8.468 1.00 7.24 112 TYR A C 1
ATOM 1026 O O . TYR A 1 112 ? 25.430 22.556 8.727 1.00 8.13 112 TYR A O 1
ATOM 1035 N N . PHE A 1 113 ? 24.498 20.517 8.529 1.00 7.96 113 PHE A N 1
ATOM 1036 C CA . PHE A 1 113 ? 23.153 20.952 8.828 1.00 8.61 113 PHE A CA 1
ATOM 1037 C C . PHE A 1 113 ? 22.327 19.735 9.230 1.00 8.67 113 PHE A C 1
ATOM 1038 O O . PHE A 1 113 ? 22.761 18.592 9.101 1.00 9.29 113 PHE A O 1
ATOM 1046 N N . ASP A 1 114 ? 21.136 20.014 9.727 1.00 9.03 114 ASP A N 1
ATOM 1047 C CA . ASP A 1 114 ? 20.202 18.968 10.106 1.00 10.42 114 ASP A CA 1
ATOM 1048 C C . ASP A 1 114 ? 19.437 18.485 8.876 1.00 10.61 114 ASP A C 1
ATOM 1049 O O . ASP A 1 114 ? 18.724 19.255 8.249 1.00 11.19 114 ASP A O 1
ATOM 1054 N N . MET A 1 115 ? 19.536 17.197 8.574 1.00 12.74 115 MET A N 1
ATOM 1055 C CA A MET A 1 115 ? 18.859 16.653 7.405 0.80 14.87 115 MET A CA 1
ATOM 1056 C CA B MET A 1 115 ? 18.870 16.646 7.396 0.20 14.80 115 MET A CA 1
ATOM 1057 C C . MET A 1 115 ? 17.368 16.856 7.467 1.00 16.57 115 MET A C 1
ATOM 1058 O O . MET A 1 115 ? 16.743 17.099 6.458 1.00 19.11 115 MET A O 1
ATOM 1067 N N . LEU A 1 116 ? 16.798 16.746 8.657 1.00 15.69 116 LEU A N 1
ATOM 1068 C CA A LEU A 1 116 ? 15.362 16.947 8.795 0.70 22.31 116 LEU A CA 1
ATOM 1069 C CA B LEU A 1 116 ? 15.354 16.941 8.818 0.30 21.44 116 LEU A CA 1
ATOM 1070 C C . LEU A 1 116 ? 14.927 18.377 8.434 1.00 18.93 116 LEU A C 1
ATOM 1071 O O . LEU A 1 116 ? 13.855 18.570 7.836 1.00 24.14 116 LEU A O 1
ATOM 1080 N N . GLU A 1 117 ? 15.757 19.374 8.777 1.00 17.80 117 GLU A N 1
ATOM 1081 C CA A GLU A 1 117 ? 15.502 20.798 8.501 0.80 17.52 117 GLU A CA 1
ATOM 1082 C CA B GLU A 1 117 ? 15.429 20.757 8.471 0.20 19.93 117 GLU A CA 1
ATOM 1083 C C . GLU A 1 117 ? 15.487 20.952 6.966 1.00 19.91 117 GLU A C 1
ATOM 1084 O O . GLU A 1 117 ? 14.617 21.618 6.384 1.00 25.19 117 GLU A O 1
ATOM 1095 N N . PHE A 1 118 ? 16.450 20.313 6.308 1.00 18.70 118 PHE A N 1
ATOM 1096 C CA . PHE A 1 118 ? 16.517 20.317 4.832 1.00 21.59 118 PHE A CA 1
ATOM 1097 C C . PHE A 1 118 ? 15.319 19.609 4.184 1.00 19.97 118 PHE A C 1
ATOM 1098 O O . PHE A 1 118 ? 14.688 20.145 3.252 1.00 26.07 118 PHE A O 1
ATOM 1106 N N . GLN A 1 119 ? 15.026 18.393 4.638 1.00 21.48 119 GLN A N 1
ATOM 1107 C CA A GLN A 1 119 ? 13.955 17.584 4.056 0.70 24.11 119 GLN A CA 1
ATOM 1108 C CA B GLN A 1 119 ? 13.955 17.591 4.041 0.30 19.91 119 GLN A CA 1
ATOM 1109 C C . GLN A 1 119 ? 12.591 18.264 4.209 1.00 22.73 119 GLN A C 1
ATOM 1110 O O . GLN A 1 119 ? 11.744 18.192 3.305 1.00 25.68 119 GLN A O 1
ATOM 1121 N N . ARG A 1 120 ? 12.387 18.956 5.328 1.00 20.91 120 ARG A N 1
ATOM 1122 C CA A ARG A 1 120 ? 11.119 19.655 5.559 0.50 23.17 120 ARG A CA 1
ATOM 1123 C CA B ARG A 1 120 ? 11.118 19.660 5.562 0.50 23.09 120 ARG A CA 1
ATOM 1124 C C . ARG A 1 120 ? 10.865 20.646 4.432 1.00 24.59 120 ARG A C 1
ATOM 1125 O O . ARG A 1 120 ? 9.749 20.769 3.940 1.00 25.37 120 ARG A O 1
ATOM 1140 N N . GLU A 1 121 ? 11.915 21.351 4.024 1.00 25.24 121 GLU A N 1
ATOM 1141 C CA . GLU A 1 121 ? 11.769 22.433 3.058 1.00 27.36 121 GLU A CA 1
ATOM 1142 C C . GLU A 1 121 ? 11.892 22.052 1.601 1.00 30.45 121 GLU A C 1
ATOM 1143 O O . GLU A 1 121 ? 11.321 22.723 0.735 1.00 36.79 121 GLU A O 1
ATOM 1149 N N . PHE A 1 122 ? 12.638 20.990 1.325 1.00 32.05 122 PHE A N 1
ATOM 1150 C CA . PHE A 1 122 ? 12.865 20.560 -0.055 1.00 38.44 122 PHE A CA 1
ATOM 1151 C C . PHE A 1 122 ? 11.981 19.369 -0.430 1.00 59.13 122 PHE A C 1
ATOM 1152 O O . PHE A 1 122 ? 12.146 18.781 -1.499 1.00 80.24 122 PHE A O 1
ATOM 1160 N N . ALA A 1 123 ? 11.050 19.022 0.462 1.00 47.49 123 ALA A N 1
ATOM 1161 C CA . ALA A 1 123 ? 9.967 18.089 0.145 1.00 65.22 123 ALA A CA 1
ATOM 1162 C C . ALA A 1 123 ? 8.894 18.777 -0.714 1.00 63.48 123 ALA A C 1
ATOM 1163 O O . ALA A 1 123 ? 8.533 19.932 -0.462 1.00 53.27 123 ALA A O 1
ATOM 1165 N N . GLY A 1 124 ? 8.377 18.051 -1.706 1.00 80.39 124 GLY A N 1
ATOM 1166 C CA . GLY A 1 124 ? 7.466 18.618 -2.709 1.00 88.70 124 GLY A CA 1
ATOM 1167 C C . GLY A 1 124 ? 8.056 19.824 -3.426 1.00 96.98 124 GLY A C 1
ATOM 1168 O O . GLY A 1 124 ? 7.354 20.786 -3.737 1.00 110.23 124 GLY A O 1
ATOM 1169 N N . MET B 1 1 ? 44.528 33.480 27.594 1.00 14.83 1 MET B N 1
ATOM 1170 C CA A MET B 1 1 ? 44.486 32.781 26.311 0.80 12.86 1 MET B CA 1
ATOM 1171 C CA B MET B 1 1 ? 44.618 32.825 26.272 0.20 12.86 1 MET B CA 1
ATOM 1172 C C . MET B 1 1 ? 43.832 33.599 25.208 1.00 12.52 1 MET B C 1
ATOM 1173 O O . MET B 1 1 ? 42.882 34.334 25.498 1.00 16.33 1 MET B O 1
ATOM 1182 N N . THR B 1 2 ? 44.259 33.425 23.973 1.00 10.99 2 THR B N 1
ATOM 1183 C CA . THR B 1 2 ? 43.557 33.958 22.815 1.00 11.54 2 THR B CA 1
ATOM 1184 C C . THR B 1 2 ? 42.232 33.202 22.628 1.00 11.17 2 THR B C 1
ATOM 1185 O O . THR B 1 2 ? 42.069 32.112 23.128 1.00 9.97 2 THR B O 1
ATOM 1189 N N . PRO B 1 3 ? 41.295 33.748 21.813 1.00 11.52 3 PRO B N 1
ATOM 1190 C CA . PRO B 1 3 ? 40.055 32.999 21.563 1.00 11.41 3 PRO B CA 1
ATOM 1191 C C . PRO B 1 3 ? 40.287 31.595 21.035 1.00 10.14 3 PRO B C 1
ATOM 1192 O O . PRO B 1 3 ? 39.656 30.630 21.491 1.00 10.37 3 PRO B O 1
ATOM 1196 N N . ILE B 1 4 ? 41.185 31.431 20.056 1.00 9.93 4 ILE B N 1
ATOM 1197 C CA A ILE B 1 4 ? 41.476 30.079 19.512 0.70 10.35 4 ILE B CA 1
ATOM 1198 C CA B ILE B 1 4 ? 41.397 30.114 19.507 0.30 9.88 4 ILE B CA 1
ATOM 1199 C C . ILE B 1 4 ? 42.012 29.163 20.564 1.00 9.18 4 ILE B C 1
ATOM 1200 O O . ILE B 1 4 ? 41.621 28.008 20.652 1.00 10.06 4 ILE B O 1
ATOM 1209 N N . GLU B 1 5 ? 42.915 29.693 21.412 1.00 9.44 5 GLU B N 1
ATOM 1210 C CA . GLU B 1 5 ? 43.443 28.868 22.486 1.00 10.18 5 GLU B CA 1
ATOM 1211 C C . GLU B 1 5 ? 42.356 28.458 23.459 1.00 9.49 5 GLU B C 1
ATOM 1212 O O . GLU B 1 5 ? 42.377 27.344 23.978 1.00 9.97 5 GLU B O 1
ATOM 1218 N N . THR B 1 6 ? 41.449 29.383 23.749 1.00 9.43 6 THR B N 1
ATOM 1219 C CA . THR B 1 6 ? 40.357 29.106 24.694 1.00 9.47 6 THR B CA 1
ATOM 1220 C C . THR B 1 6 ? 39.506 27.972 24.217 1.00 8.80 6 THR B C 1
ATOM 1221 O O . THR B 1 6 ? 39.170 27.056 24.960 1.00 9.45 6 THR B O 1
ATOM 1225 N N . VAL B 1 7 ? 39.110 28.016 22.916 1.00 8.51 7 VAL B N 1
ATOM 1226 C CA . VAL B 1 7 ? 38.291 26.956 22.377 1.00 8.25 7 VAL B CA 1
ATOM 1227 C C . VAL B 1 7 ? 39.050 25.641 22.329 1.00 8.35 7 VAL B C 1
ATOM 1228 O O . VAL B 1 7 ? 38.494 24.577 22.620 1.00 8.74 7 VAL B O 1
ATOM 1232 N N . THR B 1 8 ? 40.326 25.700 21.950 1.00 8.34 8 THR B N 1
ATOM 1233 C CA . THR B 1 8 ? 41.165 24.500 21.936 1.00 8.94 8 THR B CA 1
ATOM 1234 C C . THR B 1 8 ? 41.239 23.858 23.325 1.00 8.70 8 THR B C 1
ATOM 1235 O O . THR B 1 8 ? 41.103 22.640 23.474 1.00 9.37 8 THR B O 1
ATOM 1239 N N . ALA B 1 9 ? 41.436 24.671 24.342 1.00 8.45 9 ALA B N 1
ATOM 1240 C CA . ALA B 1 9 ? 41.485 24.198 25.729 1.00 9.02 9 ALA B CA 1
ATOM 1241 C C . ALA B 1 9 ? 40.142 23.638 26.172 1.00 9.00 9 ALA B C 1
ATOM 1242 O O . ALA B 1 9 ? 40.095 22.589 26.831 1.00 9.73 9 ALA B O 1
ATOM 1244 N N . PHE B 1 10 ? 39.051 24.298 25.808 1.00 9.01 10 PHE B N 1
ATOM 1245 C CA . PHE B 1 10 ? 37.724 23.834 26.136 1.00 9.48 10 PHE B CA 1
ATOM 1246 C C . PHE B 1 10 ? 37.503 22.410 25.651 1.00 8.77 10 PHE B C 1
ATOM 1247 O O . PHE B 1 10 ? 37.015 21.537 26.355 1.00 9.09 10 PHE B O 1
ATOM 1255 N N . ILE B 1 11 ? 37.859 22.176 24.382 1.00 8.75 11 ILE B N 1
ATOM 1256 C CA A ILE B 1 11 ? 37.771 20.850 23.782 0.40 8.69 11 ILE B CA 1
ATOM 1257 C CA B ILE B 1 11 ? 37.727 20.839 23.810 0.60 8.93 11 ILE B CA 1
ATOM 1258 C C . ILE B 1 11 ? 38.656 19.839 24.536 1.00 8.74 11 ILE B C 1
ATOM 1259 O O . ILE B 1 11 ? 38.255 18.716 24.796 1.00 9.34 11 ILE B O 1
ATOM 1268 N N . ALA B 1 12 ? 39.875 20.269 24.851 1.00 9.43 12 ALA B N 1
ATOM 1269 C CA . ALA B 1 12 ? 40.765 19.404 25.608 1.00 9.64 12 ALA B CA 1
ATOM 1270 C C . ALA B 1 12 ? 40.183 19.002 26.962 1.00 9.55 12 ALA B C 1
ATOM 1271 O O . ALA B 1 12 ? 40.383 17.873 27.413 1.00 9.90 12 ALA B O 1
ATOM 1273 N N . HIS B 1 13 ? 39.445 19.909 27.590 1.00 8.92 13 HIS B N 1
ATOM 1274 C CA . HIS B 1 13 ? 38.837 19.597 28.888 1.00 9.56 13 HIS B CA 1
ATOM 1275 C C . HIS B 1 13 ? 37.707 18.612 28.753 1.00 9.92 13 HIS B C 1
ATOM 1276 O O . HIS B 1 13 ? 37.575 17.695 29.588 1.00 10.60 13 HIS B O 1
ATOM 1283 N N . TRP B 1 14 ? 36.899 18.707 27.689 1.00 9.48 14 TRP B N 1
ATOM 1284 C CA . TRP B 1 14 ? 35.941 17.646 27.419 1.00 9.71 14 TRP B CA 1
ATOM 1285 C C . TRP B 1 14 ? 36.671 16.325 27.256 1.00 9.40 14 TRP B C 1
ATOM 1286 O O . TRP B 1 14 ? 36.240 15.293 27.794 1.00 11.27 14 TRP B O 1
ATOM 1297 N N . ASN B 1 15 ? 37.781 16.317 26.543 1.00 9.67 15 ASN B N 1
ATOM 1298 C CA . ASN B 1 15 ? 38.494 15.100 26.259 1.00 9.73 15 ASN B CA 1
ATOM 1299 C C . ASN B 1 15 ? 39.161 14.465 27.463 1.00 11.73 15 ASN B C 1
ATOM 1300 O O . ASN B 1 15 ? 39.302 13.256 27.514 1.00 14.40 15 ASN B O 1
ATOM 1305 N N . SER B 1 16 ? 39.582 15.269 28.431 1.00 11.10 16 SER B N 1
ATOM 1306 C CA . SER B 1 16 ? 40.188 14.715 29.643 1.00 12.79 16 SER B CA 1
ATOM 1307 C C . SER B 1 16 ? 39.179 14.445 30.731 1.00 13.04 16 SER B C 1
ATOM 1308 O O . SER B 1 16 ? 39.540 13.836 31.736 1.00 18.14 16 SER B O 1
ATOM 1311 N N . GLY B 1 17 ? 37.950 14.903 30.585 1.00 12.65 17 GLY B N 1
ATOM 1312 C CA . GLY B 1 17 ? 36.940 14.841 31.627 1.00 14.18 17 GLY B CA 1
ATOM 1313 C C . GLY B 1 17 ? 37.115 15.882 32.726 1.00 14.25 17 GLY B C 1
ATOM 1314 O O . GLY B 1 17 ? 36.519 15.709 33.793 1.00 17.11 17 GLY B O 1
ATOM 1315 N N . ASP B 1 18 ? 37.938 16.924 32.520 1.00 14.18 18 ASP B N 1
ATOM 1316 C CA . ASP B 1 18 ? 38.097 17.997 33.518 1.00 14.27 18 ASP B CA 1
ATOM 1317 C C . ASP B 1 18 ? 36.939 18.952 33.335 1.00 14.20 18 ASP B C 1
ATOM 1318 O O . ASP B 1 18 ? 37.040 20.017 32.718 1.00 14.76 18 ASP B O 1
ATOM 1323 N N . MET B 1 19 ? 35.786 18.552 33.878 1.00 15.54 19 MET B N 1
ATOM 1324 C CA A MET B 1 19 ? 34.548 19.263 33.632 0.70 15.87 19 MET B CA 1
ATOM 1325 C CA B MET B 1 19 ? 34.552 19.267 33.608 0.30 17.93 19 MET B CA 1
ATOM 1326 C C . MET B 1 19 ? 34.544 20.650 34.253 1.00 15.13 19 MET B C 1
ATOM 1327 O O . MET B 1 19 ? 33.976 21.581 33.694 1.00 15.33 19 MET B O 1
ATOM 1336 N N . GLU B 1 20 ? 35.162 20.777 35.436 1.00 15.75 20 GLU B N 1
ATOM 1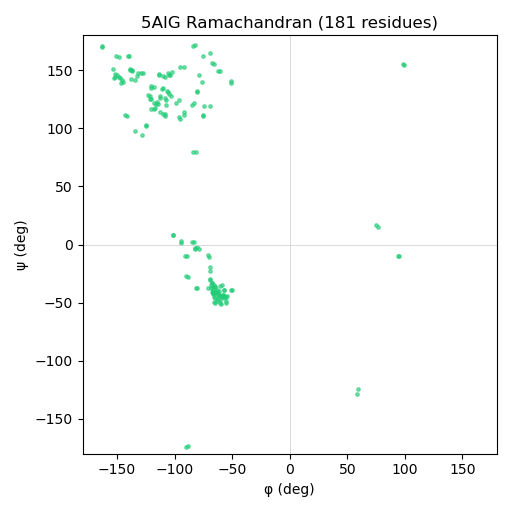337 C CA A GLU B 1 20 ? 35.201 22.109 36.047 0.75 15.64 20 GLU B CA 1
ATOM 1338 C CA B GLU B 1 20 ? 35.365 22.055 36.144 0.25 16.31 20 GLU B CA 1
ATOM 1339 C C . GLU B 1 20 ? 36.113 23.053 35.261 1.00 13.76 20 GLU B C 1
ATOM 1340 O O . GLU B 1 20 ? 35.782 24.225 35.176 1.00 14.81 20 GLU B O 1
ATOM 1351 N N . ALA B 1 21 ? 37.187 22.568 34.639 1.00 13.52 21 ALA B N 1
ATOM 1352 C CA . ALA B 1 21 ? 37.982 23.453 33.802 1.00 13.64 21 ALA B CA 1
ATOM 1353 C C . ALA B 1 21 ? 37.191 23.860 32.558 1.00 12.17 21 ALA B C 1
ATOM 1354 O O . ALA B 1 21 ? 37.311 24.994 32.089 1.00 12.63 21 ALA B O 1
ATOM 1356 N N . MET B 1 22 ? 36.378 22.930 32.055 1.00 11.99 22 MET B N 1
ATOM 1357 C CA . MET B 1 22 ? 35.483 23.211 30.913 1.00 11.49 22 MET B CA 1
ATOM 1358 C C . MET B 1 22 ? 34.496 24.324 31.253 1.00 11.51 22 MET B C 1
ATOM 1359 O O . MET B 1 22 ? 34.402 25.344 30.569 1.00 11.55 22 MET B O 1
ATOM 1364 N N . TYR B 1 23 ? 33.823 24.182 32.416 1.00 11.74 23 TYR B N 1
ATOM 1365 C CA . TYR B 1 23 ? 32.856 25.184 32.759 1.00 12.75 23 TYR B CA 1
ATOM 1366 C C . TYR B 1 23 ? 33.513 26.540 33.062 1.00 12.70 23 TYR B C 1
ATOM 1367 O O . TYR B 1 23 ? 32.948 27.611 32.785 1.00 13.16 23 TYR B O 1
ATOM 1376 N N . ASP B 1 24 ? 34.715 26.500 33.632 1.00 12.28 24 ASP B N 1
ATOM 1377 C CA A ASP B 1 24 ? 35.449 27.725 33.984 0.40 13.47 24 ASP B CA 1
ATOM 1378 C CA B ASP B 1 24 ? 35.407 27.708 33.979 0.60 13.10 24 ASP B CA 1
ATOM 1379 C C . ASP B 1 24 ? 35.738 28.605 32.779 1.00 13.19 24 ASP B C 1
ATOM 1380 O O . ASP B 1 24 ? 35.912 29.812 32.929 1.00 16.54 24 ASP B O 1
ATOM 1389 N N . LEU B 1 25 ? 35.808 28.012 31.574 1.00 11.72 25 LEU B N 1
ATOM 1390 C CA . LEU B 1 25 ? 36.068 28.767 30.368 1.00 11.30 25 LEU B CA 1
ATOM 1391 C C . LEU B 1 25 ? 34.819 29.417 29.801 1.00 11.83 25 LEU B C 1
ATOM 1392 O O . LEU B 1 25 ? 34.920 30.176 28.829 1.00 14.25 25 LEU B O 1
ATOM 1397 N N . CYS B 1 26 ? 33.656 29.151 30.417 1.00 12.03 26 CYS B N 1
ATOM 1398 C CA . CYS B 1 26 ? 32.387 29.709 29.976 1.00 11.86 26 CYS B CA 1
ATOM 1399 C C . CYS B 1 26 ? 31.922 30.825 30.867 1.00 12.77 26 CYS B C 1
ATOM 1400 O O . CYS B 1 26 ? 32.105 30.797 32.093 1.00 13.80 26 CYS B O 1
ATOM 1403 N N . ALA B 1 27 ? 31.262 31.807 30.282 1.00 13.25 27 ALA B N 1
ATOM 1404 C CA . ALA B 1 27 ? 30.601 32.862 31.022 1.00 14.77 27 ALA B CA 1
ATOM 1405 C C . ALA B 1 27 ? 29.413 32.317 31.796 1.00 13.13 27 ALA B C 1
ATOM 1406 O O . ALA B 1 27 ? 28.809 31.318 31.422 1.00 13.44 27 ALA B O 1
ATOM 1408 N N . GLU B 1 28 ? 29.037 33.026 32.865 1.00 15.44 28 GLU B N 1
ATOM 1409 C CA A GLU B 1 28 ? 27.872 32.605 33.620 0.70 17.09 28 GLU B CA 1
ATOM 1410 C CA B GLU B 1 28 ? 27.841 32.688 33.638 0.30 15.36 28 GLU B CA 1
ATOM 1411 C C . GLU B 1 28 ? 26.587 32.613 32.779 1.00 14.76 28 GLU B C 1
ATOM 1412 O O . GLU B 1 28 ? 25.676 31.782 33.028 1.00 16.25 28 GLU B O 1
ATOM 1423 N N . ASP B 1 29 ? 26.509 33.503 31.785 1.00 14.83 29 ASP B N 1
ATOM 1424 C CA A ASP B 1 29 ? 25.331 33.602 30.948 0.70 14.54 29 ASP B CA 1
ATOM 1425 C CA B ASP B 1 29 ? 25.312 33.602 30.954 0.30 12.93 29 ASP B CA 1
ATOM 1426 C C . ASP B 1 29 ? 25.512 32.910 29.597 1.00 13.61 29 ASP B C 1
ATOM 1427 O O . ASP B 1 29 ? 24.802 33.189 28.646 1.00 14.63 29 ASP B O 1
ATOM 1436 N N . VAL B 1 30 ? 26.448 31.958 29.535 1.00 12.06 30 VAL B N 1
ATOM 1437 C CA . VAL B 1 30 ? 26.689 31.188 28.301 1.00 11.57 30 VAL B CA 1
ATOM 1438 C C . VAL B 1 30 ? 25.382 30.617 27.759 1.00 10.64 30 VAL B C 1
ATOM 1439 O O . VAL B 1 30 ? 24.533 30.118 28.521 1.00 12.75 30 VAL B O 1
ATOM 1443 N N . VAL B 1 31 ? 25.270 30.656 26.422 1.00 10.25 31 VAL B N 1
ATOM 1444 C CA . VAL B 1 31 ? 24.236 29.932 25.715 1.00 10.40 31 VAL B CA 1
ATOM 1445 C C . VAL B 1 31 ? 24.859 28.765 24.976 1.00 10.41 31 VAL B C 1
ATOM 1446 O O . VAL B 1 31 ? 25.809 28.942 24.219 1.00 11.46 31 VAL B O 1
ATOM 1450 N N . TRP B 1 32 ? 24.331 27.566 25.215 1.00 9.91 32 TRP B N 1
ATOM 1451 C CA . TRP B 1 32 ? 24.773 26.364 24.516 1.00 9.69 32 TRP B CA 1
ATOM 1452 C C . TRP B 1 32 ? 23.619 25.919 23.651 1.00 9.04 32 TRP B C 1
ATOM 1453 O O . TRP B 1 32 ? 22.562 25.527 24.126 1.00 10.39 32 TRP B O 1
ATOM 1464 N N . HIS B 1 33 ? 23.823 25.998 22.327 1.00 9.59 33 HIS B N 1
ATOM 1465 C CA . HIS B 1 33 ? 22.754 25.712 21.388 1.00 9.83 33 HIS B CA 1
ATOM 1466 C C . HIS B 1 33 ? 23.187 24.622 20.409 1.00 9.12 33 HIS B C 1
ATOM 1467 O O . HIS B 1 33 ? 23.943 24.893 19.462 1.00 9.94 33 HIS B O 1
ATOM 1474 N N . ASN B 1 34 ? 22.720 23.417 20.625 1.00 9.09 34 ASN B N 1
ATOM 1475 C CA . ASN B 1 34 ? 22.740 22.359 19.614 1.00 9.03 34 ASN B CA 1
ATOM 1476 C C . ASN B 1 34 ? 21.633 22.703 18.649 1.00 8.47 34 ASN B C 1
ATOM 1477 O O . ASN B 1 34 ? 20.476 22.668 19.028 1.00 9.65 34 ASN B O 1
ATOM 1482 N N . ILE B 1 35 ? 21.981 23.103 17.415 1.00 8.57 35 ILE B N 1
ATOM 1483 C CA . ILE B 1 35 ? 21.067 23.758 16.508 1.00 8.83 35 ILE B CA 1
ATOM 1484 C C . ILE B 1 35 ? 19.720 23.076 16.318 1.00 9.19 35 ILE B C 1
ATOM 1485 O O . ILE B 1 35 ? 18.710 23.767 16.282 1.00 9.82 35 ILE B O 1
ATOM 1490 N N . PRO B 1 36 ? 19.661 21.740 16.255 1.00 9.82 36 PRO B N 1
ATOM 1491 C CA . PRO B 1 36 ? 18.340 21.086 16.143 1.00 11.18 36 PRO B CA 1
ATOM 1492 C C . PRO B 1 36 ? 17.451 21.125 17.373 1.00 11.24 36 PRO B C 1
ATOM 1493 O O . PRO B 1 36 ? 16.293 20.735 17.289 1.00 13.71 36 PRO B O 1
ATOM 1497 N N . MET B 1 37 ? 18.008 21.582 18.491 1.00 11.02 37 MET B N 1
ATOM 1498 C CA A MET B 1 37 ? 17.371 21.555 19.811 0.40 12.13 37 MET B CA 1
ATOM 1499 C CA B MET B 1 37 ? 17.353 21.559 19.804 0.40 12.41 37 MET B CA 1
ATOM 1500 C CA C MET B 1 37 ? 17.382 21.544 19.806 0.20 11.92 37 MET B CA 1
ATOM 1501 C C . MET B 1 37 ? 17.159 22.955 20.365 1.00 11.63 37 MET B C 1
ATOM 1502 O O . MET B 1 37 ? 17.681 23.940 19.860 1.00 11.55 37 MET B O 1
ATOM 1515 N N . GLU B 1 38 ? 16.403 23.035 21.468 1.00 12.11 38 GLU B N 1
ATOM 1516 C CA A GLU B 1 38 ? 16.214 24.309 22.133 0.35 12.88 38 GLU B CA 1
ATOM 1517 C CA B GLU B 1 38 ? 16.239 24.291 22.153 0.65 12.06 38 GLU B CA 1
ATOM 1518 C C . GLU B 1 38 ? 17.556 24.785 22.721 1.00 11.89 38 GLU B C 1
ATOM 1519 O O . GLU B 1 38 ? 18.297 23.999 23.294 1.00 12.92 38 GLU B O 1
ATOM 1530 N N . PRO B 1 39 ? 17.860 26.084 22.591 1.00 11.86 39 PRO B N 1
ATOM 1531 C CA . PRO B 1 39 ? 19.049 26.610 23.264 1.00 11.46 39 PRO B CA 1
ATOM 1532 C C . PRO B 1 39 ? 18.952 26.439 24.777 1.00 12.89 39 PRO B C 1
ATOM 1533 O O . PRO B 1 39 ? 17.860 26.498 25.358 1.00 16.95 39 PRO B O 1
ATOM 1537 N N . ILE B 1 40 ? 20.102 26.268 25.397 1.00 11.94 40 ILE B N 1
ATOM 1538 C CA A ILE B 1 40 ? 20.243 26.155 26.837 0.40 13.18 40 ILE B CA 1
ATOM 1539 C CA B ILE B 1 40 ? 20.235 26.173 26.837 0.60 12.27 40 ILE B CA 1
ATOM 1540 C C . ILE B 1 40 ? 20.864 27.450 27.336 1.00 12.56 40 ILE B C 1
ATOM 1541 O O . ILE B 1 40 ? 21.974 27.782 26.936 1.00 13.52 40 ILE B O 1
ATOM 1550 N N . ALA B 1 41 ? 20.151 28.161 28.227 1.00 13.19 41 ALA B N 1
ATOM 1551 C CA . ALA B 1 41 ? 20.533 29.502 28.615 1.00 12.74 41 ALA B CA 1
ATOM 1552 C C . ALA B 1 41 ? 21.077 29.535 30.032 1.00 12.16 41 ALA B C 1
ATOM 1553 O O . ALA B 1 41 ? 20.352 29.334 31.010 1.00 14.45 41 ALA B O 1
ATOM 1555 N N . GLY B 1 42 ? 22.361 29.811 30.131 1.00 12.19 42 GLY B N 1
ATOM 1556 C CA . GLY B 1 42 ? 23.076 30.034 31.376 1.00 12.13 42 GLY B CA 1
ATOM 1557 C C . GLY B 1 42 ? 23.815 28.815 31.852 1.00 12.01 42 GLY B C 1
ATOM 1558 O O . GLY B 1 42 ? 23.440 27.669 31.590 1.00 12.76 42 GLY B O 1
ATOM 1559 N N . LYS B 1 43 ? 24.858 29.068 32.646 1.00 13.43 43 LYS B N 1
ATOM 1560 C CA . LYS B 1 43 ? 25.701 27.988 33.100 1.00 12.79 43 LYS B CA 1
ATOM 1561 C C . LYS B 1 43 ? 24.978 26.969 33.991 1.00 13.01 43 LYS B C 1
ATOM 1562 O O . LYS B 1 43 ? 25.189 25.774 33.837 1.00 14.00 43 LYS B O 1
ATOM 1568 N N . PRO B 1 44 ? 24.108 27.410 34.927 1.00 14.07 44 PRO B N 1
ATOM 1569 C CA . PRO B 1 44 ? 23.351 26.395 35.710 1.00 15.75 44 PRO B CA 1
ATOM 1570 C C . PRO B 1 44 ? 22.527 25.424 34.802 1.00 14.55 44 PRO B C 1
ATOM 1571 O O . PRO B 1 44 ? 22.557 24.207 34.982 1.00 15.59 44 PRO B O 1
ATOM 1575 N N . ALA B 1 45 ? 21.838 25.954 33.809 1.00 13.58 45 ALA B N 1
ATOM 1576 C CA . ALA B 1 45 ? 21.114 25.114 32.861 1.00 14.11 45 ALA B CA 1
ATOM 1577 C C . ALA B 1 45 ? 22.046 24.248 32.028 1.00 12.00 45 ALA B C 1
ATOM 1578 O O . ALA B 1 45 ? 21.732 23.093 31.728 1.00 13.44 45 ALA B O 1
ATOM 1580 N N . MET B 1 46 ? 23.191 24.802 31.681 1.00 12.31 46 MET B N 1
ATOM 1581 C CA . MET B 1 46 ? 24.195 24.023 30.945 1.00 12.53 46 MET B CA 1
ATOM 1582 C C . MET B 1 46 ? 24.653 22.835 31.771 1.00 12.84 46 MET B C 1
ATOM 1583 O O . MET B 1 46 ? 24.751 21.734 31.258 1.00 13.31 46 MET B O 1
ATOM 1588 N N . ARG B 1 47 ? 24.924 23.062 33.070 1.00 13.93 47 ARG B N 1
ATOM 1589 C CA . ARG B 1 47 ? 25.351 21.949 33.934 1.00 14.50 47 ARG B CA 1
ATOM 1590 C C . ARG B 1 47 ? 24.323 20.846 33.943 1.00 15.13 47 ARG B C 1
ATOM 1591 O O . ARG B 1 47 ? 24.667 19.664 33.888 1.00 16.61 47 ARG B O 1
ATOM 1599 N N . ALA B 1 48 ? 23.038 21.203 34.051 1.00 15.54 48 ALA B N 1
ATOM 1600 C CA . ALA B 1 48 ? 22.002 20.183 34.068 1.00 17.92 48 ALA B CA 1
ATOM 1601 C C . ALA B 1 48 ? 21.934 19.434 32.743 1.00 16.33 48 ALA B C 1
ATOM 1602 O O . ALA B 1 48 ? 21.741 18.220 32.710 1.00 18.26 48 ALA B O 1
ATOM 1604 N N . ALA B 1 49 ? 22.049 20.161 31.650 1.00 14.66 49 ALA B N 1
ATOM 1605 C CA . ALA B 1 49 ? 21.971 19.548 30.328 1.00 14.43 49 ALA B CA 1
ATOM 1606 C C . ALA B 1 49 ? 23.156 18.619 30.080 1.00 13.96 49 ALA B C 1
ATOM 1607 O O . ALA B 1 49 ? 23.009 17.532 29.523 1.00 15.70 49 ALA B O 1
ATOM 1609 N N . VAL B 1 50 ? 24.342 19.055 30.482 1.00 14.08 50 VAL B N 1
ATOM 1610 C CA . VAL B 1 50 ? 25.546 18.226 30.324 1.00 13.59 50 VAL B CA 1
ATOM 1611 C C . VAL B 1 50 ? 25.392 16.948 31.139 1.00 14.69 50 VAL B C 1
ATOM 1612 O O . VAL B 1 50 ? 25.726 15.862 30.664 1.00 16.65 50 VAL B O 1
ATOM 1616 N N . GLU B 1 51 ? 24.898 17.046 32.368 1.00 15.85 51 GLU B N 1
ATOM 1617 C CA A GLU B 1 51 ? 24.665 15.863 33.195 0.40 21.17 51 GLU B CA 1
ATOM 1618 C CA B GLU B 1 51 ? 24.667 15.857 33.206 0.60 17.53 51 GLU B CA 1
ATOM 1619 C C . GLU B 1 51 ? 23.802 14.855 32.413 1.00 17.95 51 GLU B C 1
ATOM 1620 O O . GLU B 1 51 ? 24.076 13.656 32.387 1.00 20.30 51 GLU B O 1
ATOM 1631 N N . GLY B 1 52 ? 22.732 15.334 31.788 1.00 18.06 52 GLY B N 1
ATOM 1632 C CA . GLY B 1 52 ? 21.834 14.430 31.046 1.00 19.24 52 GLY B CA 1
ATOM 1633 C C . GLY B 1 52 ? 22.517 13.804 29.841 1.00 20.54 52 GLY B C 1
ATOM 1634 O O . GLY B 1 52 ? 22.384 12.617 29.592 1.00 23.23 52 GLY B O 1
ATOM 1635 N N . PHE B 1 53 ? 23.231 14.619 29.079 1.00 18.10 53 PHE B N 1
ATOM 1636 C CA A PHE B 1 53 ? 23.973 14.230 27.889 0.20 18.25 53 PHE B CA 1
ATOM 1637 C CA B PHE B 1 53 ? 23.901 14.132 27.872 0.80 18.68 53 PHE B CA 1
ATOM 1638 C C . PHE B 1 53 ? 25.025 13.164 28.197 1.00 17.44 53 PHE B C 1
ATOM 1639 O O . PHE B 1 53 ? 25.294 12.255 27.382 1.00 19.06 53 PHE B O 1
ATOM 1654 N N . MET B 1 54 ? 25.671 13.346 29.351 1.00 16.00 54 MET B N 1
ATOM 1655 C CA . MET B 1 54 ? 26.841 12.546 29.715 1.00 15.40 54 MET B CA 1
ATOM 1656 C C . MET B 1 54 ? 26.487 11.334 30.567 1.00 17.00 54 MET B C 1
ATOM 1657 O O . MET B 1 54 ? 27.393 10.584 30.990 1.00 17.67 54 MET B O 1
ATOM 1662 N N . ALA B 1 55 ? 25.197 11.125 30.850 1.00 19.69 55 ALA B N 1
ATOM 1663 C CA . ALA B 1 55 ? 24.798 10.063 31.778 1.00 23.17 55 ALA B CA 1
ATOM 1664 C C . ALA B 1 55 ? 25.309 8.687 31.342 1.00 21.13 55 ALA B C 1
ATOM 1665 O O . ALA B 1 55 ? 25.697 7.900 32.206 1.00 23.90 55 ALA B O 1
ATOM 1667 N N . ASN B 1 56 ? 25.291 8.403 30.030 1.00 19.01 56 ASN B N 1
ATOM 1668 C CA A ASN B 1 56 ? 25.737 7.119 29.513 0.70 18.67 56 ASN B CA 1
ATOM 1669 C CA B ASN B 1 56 ? 25.706 7.106 29.453 0.30 18.99 56 ASN B CA 1
ATOM 1670 C C . ASN B 1 56 ? 27.065 7.212 28.766 1.00 15.78 56 ASN B C 1
ATOM 1671 O O . ASN B 1 56 ? 27.393 6.343 27.976 1.00 16.39 56 ASN B O 1
ATOM 1680 N N . VAL B 1 57 ? 27.824 8.274 29.053 1.00 14.30 57 VAL B N 1
ATOM 1681 C CA . VAL B 1 57 ? 29.122 8.484 28.412 1.00 13.40 57 VAL B CA 1
ATOM 1682 C C . VAL B 1 57 ? 30.245 8.347 29.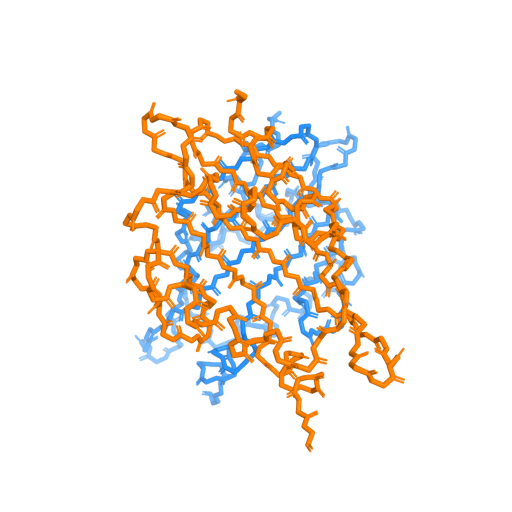423 1.00 13.82 57 VAL B C 1
ATOM 1683 O O . VAL B 1 57 ? 30.255 9.037 30.449 1.00 16.13 57 VAL B O 1
ATOM 1687 N N . SER B 1 58 ? 31.234 7.506 29.112 1.00 12.11 58 SER B N 1
ATOM 1688 C CA A SER B 1 58 ? 32.419 7.371 29.948 0.45 14.45 58 SER B CA 1
ATOM 1689 C CA B SER B 1 58 ? 32.429 7.357 29.944 0.30 14.60 58 SER B CA 1
ATOM 1690 C CA C SER B 1 58 ? 32.453 7.330 29.919 0.25 14.35 58 SER B CA 1
ATOM 1691 C C . SER B 1 58 ? 33.579 8.279 29.524 1.00 13.68 58 SER B C 1
ATOM 1692 O O . SER B 1 58 ? 34.310 8.761 30.364 1.00 17.25 58 SER B O 1
ATOM 1699 N N . GLN B 1 59 ? 33.718 8.547 28.222 1.00 12.01 59 GLN B N 1
ATOM 1700 C CA A GLN B 1 59 ? 34.804 9.383 27.742 0.40 12.94 59 GLN B CA 1
ATOM 1701 C CA B GLN B 1 59 ? 34.801 9.401 27.736 0.60 12.04 59 GLN B CA 1
ATOM 1702 C C . GLN B 1 59 ? 34.371 10.112 26.464 1.00 11.07 59 GLN B C 1
ATOM 1703 O O . GLN B 1 59 ? 33.570 9.584 25.697 1.00 12.75 59 GLN B O 1
ATOM 1714 N N . CYS B 1 60 ? 34.950 11.276 26.258 1.00 11.40 60 CYS B N 1
ATOM 1715 C CA . CYS B 1 60 ? 34.861 12.024 24.996 1.00 10.78 60 CYS B CA 1
ATOM 1716 C C . CYS B 1 60 ? 36.213 11.989 24.323 1.00 10.03 60 CYS B C 1
ATOM 1717 O O . CYS B 1 60 ? 37.264 12.054 24.957 1.00 11.70 60 CYS B O 1
ATOM 1720 N N . ASP B 1 61 ? 36.173 11.940 22.984 1.00 9.70 61 ASP B N 1
ATOM 1721 C CA A ASP B 1 61 ? 37.365 12.119 22.166 0.70 10.28 61 ASP B CA 1
ATOM 1722 C CA B ASP B 1 61 ? 37.343 12.065 22.142 0.30 9.89 61 ASP B CA 1
ATOM 1723 C C . ASP B 1 61 ? 36.968 12.933 20.933 1.00 9.35 61 ASP B C 1
ATOM 1724 O O . ASP B 1 61 ? 36.632 12.426 19.864 1.00 10.89 61 ASP B O 1
ATOM 1733 N N . TRP B 1 62 ? 36.982 14.235 21.118 1.00 9.03 62 TRP B N 1
ATOM 1734 C CA . TRP B 1 62 ? 36.560 15.197 20.107 1.00 9.54 62 TRP B CA 1
ATOM 1735 C C . TRP B 1 62 ? 37.786 15.689 19.382 1.00 9.78 62 TRP B C 1
ATOM 1736 O O . TRP B 1 62 ? 38.737 16.188 19.989 1.00 12.97 62 TRP B O 1
ATOM 1747 N N . GLN B 1 63 ? 37.778 15.537 18.057 1.00 9.17 63 GLN B N 1
ATOM 1748 C CA A GLN B 1 63 ? 38.902 15.882 17.193 0.60 10.52 63 GLN B CA 1
ATOM 1749 C CA B GLN B 1 63 ? 38.900 15.880 17.212 0.40 9.82 63 GLN B CA 1
ATOM 1750 C C . GLN B 1 63 ? 38.564 17.112 16.392 1.00 9.08 63 GLN B C 1
ATOM 1751 O O . GLN B 1 63 ? 37.561 17.138 15.709 1.00 10.27 63 GLN B O 1
ATOM 1762 N N . VAL B 1 64 ? 39.431 18.110 16.449 1.00 9.02 64 VAL B N 1
ATOM 1763 C CA . VAL B 1 64 ? 39.289 19.324 15.670 1.00 8.87 64 VAL B CA 1
ATOM 1764 C C . VAL B 1 64 ? 40.042 19.162 14.353 1.00 9.08 64 VAL B C 1
ATOM 1765 O O . VAL B 1 64 ? 41.273 19.040 14.370 1.00 12.48 64 VAL B O 1
ATOM 1769 N N . HIS B 1 65 ? 39.319 19.146 13.236 1.00 8.22 65 HIS B N 1
ATOM 1770 C CA . HIS B 1 65 ? 39.896 19.086 11.890 1.00 8.60 65 HIS B CA 1
ATOM 1771 C C . HIS B 1 65 ? 40.353 20.450 11.414 1.00 8.84 65 HIS B C 1
ATOM 1772 O O . HIS B 1 65 ? 41.378 20.557 10.722 1.00 10.30 65 HIS B O 1
ATOM 1779 N N . ALA B 1 66 ? 39.607 21.487 11.755 1.00 8.40 66 ALA B N 1
ATOM 1780 C CA . ALA B 1 66 ? 39.913 22.860 11.355 1.00 8.80 66 ALA B CA 1
ATOM 1781 C C . ALA B 1 66 ? 39.386 23.801 12.423 1.00 8.18 66 ALA B C 1
ATOM 1782 O O . ALA B 1 66 ? 38.331 23.566 12.985 1.00 8.25 66 ALA B O 1
ATOM 1784 N N . ILE B 1 67 ? 40.128 24.885 12.617 1.00 8.63 67 ILE B N 1
ATOM 1785 C CA . ILE B 1 67 ? 39.725 25.938 13.539 1.00 8.25 67 ILE B CA 1
ATOM 1786 C C . ILE B 1 67 ? 40.184 27.268 12.970 1.00 9.39 67 ILE B C 1
ATOM 1787 O O . ILE B 1 67 ? 41.256 27.351 12.354 1.00 11.16 67 ILE B O 1
ATOM 1792 N N . ALA B 1 68 ? 39.376 28.295 13.121 1.00 8.18 68 ALA B N 1
ATOM 1793 C CA . ALA B 1 68 ? 39.706 29.625 12.582 1.00 8.75 68 ALA B CA 1
ATOM 1794 C C . ALA B 1 68 ? 39.001 30.656 13.422 1.00 8.55 68 ALA B C 1
ATOM 1795 O O . ALA B 1 68 ? 37.916 30.416 13.937 1.00 10.26 68 ALA B O 1
ATOM 1797 N N . ALA B 1 69 ? 39.577 31.841 13.505 1.00 9.19 69 ALA B N 1
ATOM 1798 C CA . ALA B 1 69 ? 38.986 32.922 14.285 1.00 10.37 69 ALA B CA 1
ATOM 1799 C C . ALA B 1 69 ? 38.867 34.206 13.496 1.00 10.11 69 ALA B C 1
ATOM 1800 O O . ALA B 1 69 ? 39.728 34.513 12.672 1.00 11.64 69 ALA B O 1
ATOM 1802 N N . ASN B 1 70 ? 37.832 34.962 13.793 1.00 10.68 70 ASN B N 1
ATOM 1803 C CA . ASN B 1 70 ? 37.680 36.339 13.367 1.00 11.20 70 ASN B CA 1
ATOM 1804 C C . ASN B 1 70 ? 37.380 37.127 14.623 1.00 10.33 70 ASN B C 1
ATOM 1805 O O . ASN B 1 70 ? 36.258 37.137 15.125 1.00 12.28 70 ASN B O 1
ATOM 1810 N N . GLY B 1 71 ? 38.419 37.687 15.214 1.00 12.85 71 GLY B N 1
ATOM 1811 C CA . GLY B 1 71 ? 38.257 38.345 16.504 1.00 14.25 71 GLY B CA 1
ATOM 1812 C C . GLY B 1 71 ? 37.738 37.392 17.574 1.00 13.18 71 GLY B C 1
ATOM 1813 O O . GLY B 1 71 ? 38.308 36.312 17.821 1.00 16.28 71 GLY B O 1
ATOM 1814 N N . ALA B 1 72 ? 36.628 37.769 18.198 1.00 14.76 72 ALA B N 1
ATOM 1815 C CA . ALA B 1 72 ? 36.075 37.011 19.292 1.00 16.21 72 ALA B CA 1
ATOM 1816 C C . ALA B 1 72 ? 35.251 35.803 18.879 1.00 12.82 72 ALA B C 1
ATOM 1817 O O . ALA B 1 72 ? 34.751 35.073 19.746 1.00 15.46 72 ALA B O 1
ATOM 1819 N N . THR B 1 73 ? 35.085 35.600 17.581 1.00 10.39 73 THR B N 1
ATOM 1820 C CA . THR B 1 73 ? 34.338 34.463 17.072 1.00 10.02 73 THR B CA 1
ATOM 1821 C C . THR B 1 73 ? 35.292 33.400 16.552 1.00 9.12 73 THR B C 1
ATOM 1822 O O . THR B 1 73 ? 36.170 33.703 15.733 1.00 11.13 73 THR B O 1
ATOM 1826 N N . VAL B 1 74 ? 35.121 32.161 17.010 1.00 8.05 74 VAL B N 1
ATOM 1827 C CA . VAL B 1 74 ? 35.946 31.048 16.631 1.00 7.80 74 VAL B CA 1
ATOM 1828 C C . VAL B 1 74 ? 35.058 29.976 16.047 1.00 7.59 74 VAL B C 1
ATOM 1829 O O . VAL B 1 74 ? 34.039 29.594 16.621 1.00 9.11 74 VAL B O 1
ATOM 1833 N N . LEU B 1 75 ? 35.433 29.490 14.835 1.00 7.53 75 LEU B N 1
ATOM 1834 C CA A LEU B 1 75 ? 34.678 28.448 14.158 0.60 7.47 75 LEU B CA 1
ATOM 1835 C CA B LEU B 1 75 ? 34.672 28.451 14.163 0.40 7.33 75 LEU B CA 1
ATOM 1836 C C . LEU B 1 75 ? 35.507 27.171 14.115 1.00 7.46 75 LEU B C 1
ATOM 1837 O O . LEU B 1 75 ? 36.716 27.210 14.062 1.00 7.75 75 LEU B O 1
ATOM 1846 N N . THR B 1 76 ? 34.808 26.041 14.151 1.00 7.20 76 THR B N 1
ATOM 1847 C CA . THR B 1 76 ? 35.435 24.724 14.193 1.00 7.27 76 THR B CA 1
ATOM 1848 C C . THR B 1 76 ? 34.742 23.747 13.255 1.00 7.21 76 THR B C 1
ATOM 1849 O O . THR B 1 76 ? 33.541 23.794 13.090 1.00 7.56 76 THR B O 1
ATOM 1853 N N . GLU B 1 77 ? 35.563 22.817 12.771 1.00 6.99 77 GLU B N 1
ATOM 1854 C CA . GLU B 1 77 ? 35.088 21.597 12.090 1.00 7.12 77 GLU B CA 1
ATOM 1855 C C . GLU B 1 77 ? 35.628 20.406 12.881 1.00 6.91 77 GLU B C 1
ATOM 1856 O O . GLU B 1 77 ? 36.841 20.352 13.065 1.00 7.70 77 GLU B O 1
ATOM 1862 N N . ARG B 1 78 ? 34.746 19.510 13.300 1.00 7.18 78 ARG B N 1
ATOM 1863 C CA . ARG B 1 78 ? 35.129 18.479 14.272 1.00 7.53 78 ARG B CA 1
ATOM 1864 C C . ARG B 1 78 ? 34.498 17.153 13.946 1.00 7.56 78 ARG B C 1
ATOM 1865 O O . ARG B 1 78 ? 33.490 17.041 13.244 1.00 8.41 78 ARG B O 1
ATOM 1873 N N . THR B 1 79 ? 35.081 16.104 14.536 1.00 7.72 79 THR B N 1
ATOM 1874 C CA . THR B 1 79 ? 34.402 14.842 14.739 1.00 8.27 79 THR B CA 1
ATOM 1875 C C . THR B 1 79 ? 34.389 14.567 16.221 1.00 7.98 79 THR B C 1
ATOM 1876 O O . THR B 1 79 ? 35.456 14.447 16.841 1.00 9.81 79 THR B O 1
ATOM 1880 N N . ASP B 1 80 ? 33.201 14.518 16.807 1.00 8.15 80 ASP B N 1
ATOM 1881 C CA . ASP B 1 80 ? 33.073 14.316 18.257 1.00 8.59 80 ASP B CA 1
ATOM 1882 C C . ASP B 1 80 ? 32.850 12.829 18.499 1.00 8.63 80 ASP B C 1
ATOM 1883 O O . ASP B 1 80 ? 31.798 12.277 18.220 1.00 9.13 80 ASP B O 1
ATOM 1888 N N . GLY B 1 81 ? 33.900 12.194 19.042 1.00 8.81 81 GLY B N 1
ATOM 1889 C CA . GLY B 1 81 ? 33.817 10.799 19.446 1.00 8.74 81 GLY B CA 1
ATOM 1890 C C . GLY B 1 81 ? 33.404 10.663 20.905 1.00 8.74 81 GLY B C 1
ATOM 1891 O O . GLY B 1 81 ? 33.668 11.526 21.748 1.00 9.41 81 GLY B O 1
ATOM 1892 N N . PHE B 1 82 ? 32.781 9.525 21.182 1.00 9.56 82 PHE B N 1
ATOM 1893 C CA . PHE B 1 82 ? 32.350 9.171 22.533 1.00 10.03 82 PHE B CA 1
ATOM 1894 C C . PHE B 1 82 ? 32.637 7.712 22.779 1.00 10.54 82 PHE B C 1
ATOM 1895 O O . PHE B 1 82 ? 32.549 6.894 21.850 1.00 11.86 82 PHE B O 1
ATOM 1903 N N . THR B 1 83 ? 32.886 7.404 24.047 1.00 10.18 83 THR B N 1
ATOM 1904 C CA . THR B 1 83 ? 32.859 6.029 24.539 1.00 11.00 83 THR B CA 1
ATOM 1905 C C . THR B 1 83 ? 31.739 5.968 25.547 1.00 11.22 83 THR B C 1
ATOM 1906 O O . THR B 1 83 ? 31.736 6.730 26.521 1.00 12.96 83 THR B O 1
ATOM 1910 N N . PHE B 1 84 ? 30.773 5.096 25.289 1.00 11.01 84 PHE B N 1
ATOM 1911 C CA . PHE B 1 84 ? 29.617 4.948 26.162 1.00 12.21 84 PHE B CA 1
ATOM 1912 C C . PHE B 1 84 ? 29.963 4.054 27.329 1.00 12.61 84 PHE B C 1
ATOM 1913 O O . PHE B 1 84 ? 31.033 3.441 27.396 1.00 13.20 84 PHE B O 1
ATOM 1921 N N . THR B 1 85 ? 29.035 3.972 28.291 1.00 14.71 85 THR B N 1
ATOM 1922 C CA A THR B 1 85 ? 29.282 3.215 29.503 0.40 15.06 85 THR B CA 1
ATOM 1923 C CA B THR B 1 85 ? 29.196 3.183 29.493 0.60 15.97 85 THR B CA 1
ATOM 1924 C C . THR B 1 85 ? 29.653 1.754 29.265 1.00 13.55 85 THR B C 1
ATOM 1925 O O . THR B 1 85 ? 30.447 1.212 30.032 1.00 15.41 85 THR B O 1
ATOM 1932 N N . ASN B 1 86 ? 29.106 1.127 28.239 1.00 13.93 86 ASN B N 1
ATOM 1933 C CA . ASN B 1 86 ? 29.477 -0.250 27.957 1.00 11.74 86 ASN B CA 1
ATOM 1934 C C . ASN B 1 86 ? 30.737 -0.417 27.116 1.00 10.37 86 ASN B C 1
ATOM 1935 O O . ASN B 1 86 ? 31.106 -1.528 26.826 1.00 11.33 86 ASN B O 1
ATOM 1940 N N . GLY B 1 87 ? 31.383 0.699 26.763 1.00 10.61 87 GLY B N 1
ATOM 1941 C CA . GLY B 1 87 ? 32.585 0.658 25.958 1.00 10.81 87 GLY B CA 1
ATOM 1942 C C . GLY B 1 87 ? 32.374 0.834 24.475 1.00 10.67 87 GLY B C 1
ATOM 1943 O O . GLY B 1 87 ? 33.337 0.961 23.735 1.00 11.54 87 GLY B O 1
ATOM 1944 N N . ARG B 1 88 ? 31.138 0.814 24.017 1.00 10.78 88 ARG B N 1
ATOM 1945 C CA A ARG B 1 88 ? 30.831 1.111 22.612 0.60 11.58 88 ARG B CA 1
ATOM 1946 C CA B ARG B 1 88 ? 30.943 1.052 22.602 0.40 10.95 88 ARG B CA 1
ATOM 1947 C C . ARG B 1 88 ? 31.341 2.499 22.286 1.00 10.53 88 ARG B C 1
ATOM 1948 O O . ARG B 1 88 ? 31.228 3.404 23.105 1.00 11.65 88 ARG B O 1
ATOM 1963 N N . ARG B 1 89 ? 31.818 2.675 21.051 1.00 11.44 89 ARG B N 1
ATOM 1964 C CA A ARG B 1 89 ? 32.285 3.984 20.626 0.80 11.74 89 ARG B CA 1
ATOM 1965 C CA B ARG B 1 89 ? 32.308 3.970 20.598 0.20 12.70 89 ARG B CA 1
ATOM 1966 C C . ARG B 1 89 ? 31.475 4.455 19.443 1.00 12.61 89 ARG B C 1
ATOM 1967 O O . ARG B 1 89 ? 30.950 3.655 18.665 1.00 15.45 89 ARG B O 1
ATOM 1982 N N . ALA B 1 90 ? 31.344 5.767 19.334 1.00 11.47 90 ALA B N 1
ATOM 1983 C CA . ALA B 1 90 ? 30.664 6.377 18.184 1.00 12.48 90 ALA B CA 1
ATOM 1984 C C . ALA B 1 90 ? 31.247 7.732 17.933 1.00 10.44 90 ALA B C 1
ATOM 1985 O O . ALA B 1 90 ? 31.886 8.327 18.767 1.00 12.95 90 ALA B O 1
ATOM 1987 N N . THR B 1 91 ? 30.976 8.214 16.722 1.00 11.11 91 THR B N 1
ATOM 1988 C CA . THR B 1 91 ? 31.411 9.539 16.296 1.00 11.40 91 THR B CA 1
ATOM 1989 C C . THR B 1 91 ? 30.242 10.297 15.656 1.00 12.07 91 THR B C 1
ATOM 1990 O O . THR B 1 91 ? 29.389 9.690 14.985 1.00 16.66 91 THR B O 1
ATOM 1994 N N . ILE B 1 92 ? 30.247 11.610 15.837 1.00 10.23 92 ILE B N 1
ATOM 1995 C CA A ILE B 1 92 ? 29.306 12.496 15.166 0.70 10.02 92 ILE B CA 1
ATOM 1996 C CA B ILE B 1 92 ? 29.294 12.517 15.202 0.30 10.31 92 ILE B CA 1
ATOM 1997 C C . ILE B 1 92 ? 30.075 13.656 14.580 1.00 8.64 92 ILE B C 1
ATOM 1998 O O . ILE B 1 92 ? 30.874 14.317 15.238 1.00 9.23 92 ILE B O 1
ATOM 2007 N N . ARG B 1 93 ? 29.828 13.909 13.290 1.00 8.72 93 ARG B N 1
ATOM 2008 C CA . ARG B 1 93 ? 30.452 15.019 12.563 1.00 7.71 93 ARG B CA 1
ATOM 2009 C C . ARG B 1 93 ? 29.724 16.328 12.873 1.00 8.07 93 ARG B C 1
ATOM 2010 O O . ARG B 1 93 ? 28.500 16.377 12.811 1.00 8.94 93 ARG B O 1
ATOM 2018 N N . VAL B 1 94 ? 30.479 17.368 13.208 1.00 7.43 94 VAL B N 1
ATOM 2019 C CA . VAL B 1 94 ? 29.877 18.603 13.703 1.00 7.36 94 VAL B CA 1
ATOM 2020 C C . VAL B 1 94 ? 30.740 19.794 13.386 1.00 7.31 94 VAL B C 1
ATOM 2021 O O . VAL B 1 94 ? 31.970 19.709 13.479 1.00 8.97 94 VAL B O 1
ATOM 2025 N N . MET B 1 95 ? 30.093 20.924 13.078 1.00 6.90 95 MET B N 1
ATOM 2026 C CA . MET B 1 95 ? 30.780 22.187 13.076 1.00 6.84 95 MET B CA 1
ATOM 2027 C C . MET B 1 95 ? 30.210 23.057 14.202 1.00 6.95 95 MET B C 1
ATOM 2028 O O . MET B 1 95 ? 29.029 23.003 14.453 1.00 7.94 95 MET B O 1
ATOM 2033 N N . GLY B 1 96 ? 31.076 23.882 14.789 1.00 7.16 96 GLY B N 1
ATOM 2034 C CA . GLY B 1 96 ? 30.622 24.756 15.872 1.00 7.80 96 GLY B CA 1
ATOM 2035 C C . GLY B 1 96 ? 31.152 26.127 15.795 1.00 7.39 96 GLY B C 1
ATOM 2036 O O . GLY B 1 96 ? 32.303 26.348 15.457 1.00 8.39 96 GLY B O 1
ATOM 2037 N N . THR B 1 97 ? 30.297 27.080 16.165 1.00 7.70 97 THR B N 1
ATOM 2038 C CA . THR B 1 97 ? 30.658 28.476 16.317 1.00 8.05 97 THR B CA 1
ATOM 2039 C C . THR B 1 97 ? 30.702 28.778 17.832 1.00 7.80 97 THR B C 1
ATOM 2040 O O . THR B 1 97 ? 29.748 28.502 18.562 1.00 9.20 97 THR B O 1
ATOM 2044 N N . PHE B 1 98 ? 31.790 29.433 18.217 1.00 8.18 98 PHE B N 1
ATOM 2045 C CA . PHE B 1 98 ? 32.005 29.879 19.606 1.00 8.28 98 PHE B CA 1
ATOM 2046 C C . PHE B 1 98 ? 32.164 31.385 19.576 1.00 9.74 98 PHE B C 1
ATOM 2047 O O . PHE B 1 98 ? 32.878 31.940 18.750 1.00 12.26 98 PHE B O 1
ATOM 2055 N N . GLU B 1 99 ? 31.490 32.075 20.493 1.00 9.61 99 GLU B N 1
ATOM 2056 C CA A GLU B 1 99 ? 31.683 33.502 20.694 0.70 9.87 99 GLU B CA 1
ATOM 2057 C CA B GLU B 1 99 ? 31.714 33.501 20.664 0.30 11.05 99 GLU B CA 1
ATOM 2058 C C . GLU B 1 99 ? 32.279 33.693 22.055 1.00 10.27 99 GLU B C 1
ATOM 2059 O O . GLU B 1 99 ? 31.796 33.122 23.017 1.00 11.66 99 GLU B O 1
ATOM 2070 N N . CYS B 1 100 ? 33.310 34.527 22.131 1.00 12.36 100 CYS B N 1
ATOM 2071 C CA . CYS B 1 100 ? 33.942 34.888 23.390 1.00 14.18 100 CYS B CA 1
ATOM 2072 C C . CYS B 1 100 ? 33.550 36.316 23.780 1.00 14.70 100 CYS B C 1
ATOM 2073 O O . CYS B 1 100 ? 33.336 37.178 22.943 1.00 19.14 100 CYS B O 1
ATOM 2076 N N . ASP B 1 101 ? 33.471 36.527 25.093 1.00 18.45 101 ASP B N 1
ATOM 2077 C CA . ASP B 1 101 ? 33.105 37.803 25.671 1.00 23.26 101 ASP B CA 1
ATOM 2078 C C . ASP B 1 101 ? 34.366 38.638 25.854 1.00 29.08 101 ASP B C 1
ATOM 2079 O O . ASP B 1 101 ? 35.471 38.241 25.448 1.00 26.02 101 ASP B O 1
ATOM 2084 N N . ALA B 1 102 ? 34.207 39.784 26.501 1.00 31.19 102 ALA B N 1
ATOM 2085 C CA . ALA B 1 102 ? 35.321 40.713 26.648 1.00 42.11 102 ALA B CA 1
ATOM 2086 C C . ALA B 1 102 ? 36.399 40.155 27.582 1.00 48.61 102 ALA B C 1
ATOM 2087 O O . ALA B 1 102 ? 37.554 40.585 27.507 1.00 51.09 102 ALA B O 1
ATOM 2089 N N . GLU B 1 103 ? 36.021 39.214 28.456 1.00 37.81 103 GLU B N 1
ATOM 2090 C CA A GLU B 1 103 ? 36.937 38.497 29.348 0.60 42.21 103 GLU B CA 1
ATOM 2091 C CA B GLU B 1 103 ? 37.041 38.571 29.295 0.40 43.10 103 GLU B CA 1
ATOM 2092 C C . GLU B 1 103 ? 37.513 37.231 28.693 1.00 35.05 103 GLU B C 1
ATOM 2093 O O . GLU B 1 103 ? 38.195 36.442 29.348 1.00 38.75 103 GLU B O 1
ATOM 2104 N N . ARG B 1 104 ? 37.210 37.056 27.403 1.00 29.42 104 ARG B N 1
ATOM 2105 C CA A ARG B 1 104 ? 37.646 35.889 26.642 0.70 24.74 104 ARG B CA 1
ATOM 2106 C CA B ARG B 1 104 ? 37.565 35.899 26.579 0.30 31.54 104 ARG B CA 1
ATOM 2107 C C . ARG B 1 104 ? 37.069 34.573 27.168 1.00 19.98 104 ARG B C 1
ATOM 2108 O O . ARG B 1 104 ? 37.683 33.515 26.984 1.00 31.21 104 ARG B O 1
ATOM 2123 N N . ARG B 1 105 ? 35.920 34.641 27.855 1.00 18.23 105 ARG B N 1
ATOM 2124 C CA A ARG B 1 105 ? 35.199 33.422 28.160 0.70 16.29 105 ARG B CA 1
ATOM 2125 C CA B ARG B 1 105 ? 35.142 33.465 28.222 0.30 14.69 105 ARG B CA 1
ATOM 2126 C C . ARG B 1 105 ? 34.144 33.158 27.089 1.00 12.66 105 ARG B C 1
ATOM 2127 O O . ARG B 1 105 ? 33.680 34.054 26.402 1.00 14.32 105 ARG B O 1
ATOM 2142 N N . ILE B 1 106 ? 33.769 31.902 26.961 1.00 11.85 106 ILE B N 1
ATOM 2143 C CA . ILE B 1 106 ? 32.790 31.483 25.963 1.00 10.10 106 ILE B CA 1
ATOM 2144 C C . ILE B 1 106 ? 31.405 31.911 26.402 1.00 9.89 106 ILE B C 1
ATOM 2145 O O . ILE B 1 106 ? 30.953 31.520 27.484 1.00 12.66 106 ILE B O 1
ATOM 2150 N N . ILE B 1 107 ? 30.757 32.753 25.590 1.00 9.87 107 ILE B N 1
ATOM 2151 C CA A ILE B 1 107 ? 29.409 33.201 25.900 0.40 10.98 107 ILE B CA 1
ATOM 2152 C CA B ILE B 1 107 ? 29.429 33.265 25.874 0.60 10.59 107 ILE B CA 1
ATOM 2153 C C . ILE B 1 107 ? 28.363 32.619 24.972 1.00 10.12 107 ILE B C 1
ATOM 2154 O O . ILE B 1 107 ? 27.169 32.670 25.271 1.00 10.72 107 ILE B O 1
ATOM 2163 N N . ALA B 1 108 ? 28.793 32.016 23.839 1.00 9.61 108 ALA B N 1
ATOM 2164 C CA . ALA B 1 108 ? 27.856 31.280 23.000 1.00 9.46 108 ALA B CA 1
ATOM 2165 C C . ALA B 1 108 ? 28.602 30.132 22.352 1.00 8.81 108 ALA B C 1
ATOM 2166 O O . ALA B 1 108 ? 29.746 30.299 21.938 1.00 9.64 108 ALA B O 1
ATOM 2168 N N . TRP B 1 109 ? 27.902 29.018 22.223 1.00 8.70 109 TRP B N 1
ATOM 2169 C CA . TRP B 1 109 ? 28.435 27.818 21.562 1.00 8.30 109 TRP B CA 1
ATOM 2170 C C . TRP B 1 109 ? 27.286 27.205 20.808 1.00 8.19 109 TRP B C 1
ATOM 2171 O O . TRP B 1 109 ? 26.322 26.737 21.388 1.00 9.10 109 TRP B O 1
ATOM 2182 N N . ARG B 1 110 ? 27.375 27.257 19.452 1.00 8.24 110 ARG B N 1
ATOM 2183 C CA . ARG B 1 110 ? 26.340 26.743 18.546 1.00 7.90 110 ARG B CA 1
ATOM 2184 C C . ARG B 1 110 ? 26.914 25.616 17.708 1.00 8.29 110 ARG B C 1
ATOM 2185 O O . ARG B 1 110 ? 27.853 25.869 16.941 1.00 8.68 110 ARG B O 1
ATOM 2193 N N . ASP B 1 111 ? 26.372 24.413 17.859 1.00 7.69 111 ASP B N 1
ATOM 2194 C CA . ASP B 1 111 ? 26.843 23.248 17.129 1.00 7.62 111 ASP B CA 1
ATOM 2195 C C . ASP B 1 111 ? 25.813 22.797 16.105 1.00 7.58 111 ASP B C 1
ATOM 2196 O O . ASP B 1 111 ? 24.624 22.668 16.359 1.00 8.46 111 ASP B O 1
ATOM 2201 N N . TYR B 1 112 ? 26.357 22.535 14.887 1.00 7.47 112 TYR B N 1
ATOM 2202 C CA . TYR B 1 112 ? 25.613 22.201 13.667 1.00 7.54 112 TYR B CA 1
ATOM 2203 C C . TYR B 1 112 ? 25.945 20.777 13.259 1.00 7.46 112 TYR B C 1
ATOM 2204 O O . TYR B 1 112 ? 27.094 20.435 13.022 1.00 8.12 112 TYR B O 1
ATOM 2213 N N . PHE B 1 113 ? 24.920 19.933 13.181 1.00 8.20 113 PHE B N 1
ATOM 2214 C CA . PHE B 1 113 ? 25.077 18.530 12.879 1.00 8.53 113 PHE B CA 1
ATOM 2215 C C . PHE B 1 113 ? 23.729 17.972 12.450 1.00 8.64 113 PHE B C 1
ATOM 2216 O O . PHE B 1 113 ? 22.696 18.619 12.567 1.00 9.45 113 PHE B O 1
ATOM 2224 N N . ASP B 1 114 ? 23.765 16.742 11.956 1.00 9.19 114 ASP B N 1
ATOM 2225 C CA . ASP B 1 114 ? 22.561 16.035 11.516 1.00 10.29 114 ASP B CA 1
ATOM 2226 C C . ASP B 1 114 ? 21.919 15.360 12.742 1.00 10.69 114 ASP B C 1
ATOM 2227 O O . ASP B 1 114 ? 22.516 14.515 13.377 1.00 10.79 114 ASP B O 1
ATOM 2232 N N . MET B 1 115 ? 20.676 15.726 13.037 1.00 12.84 115 MET B N 1
ATOM 2233 C CA A MET B 1 115 ? 20.002 15.163 14.201 0.70 14.61 115 MET B CA 1
ATOM 2234 C CA B MET B 1 115 ? 20.004 15.171 14.211 0.30 14.90 115 MET B CA 1
ATOM 2235 C C . MET B 1 115 ? 19.895 13.660 14.113 1.00 15.27 115 MET B C 1
ATOM 2236 O O . MET B 1 115 ? 19.980 12.979 15.117 1.00 18.64 115 MET B O 1
ATOM 2245 N N . LEU B 1 116 ? 19.681 13.128 12.925 1.00 15.63 116 LEU B N 1
ATOM 2246 C CA A LEU B 1 116 ? 19.594 11.687 12.767 0.70 20.61 116 LEU B CA 1
ATOM 2247 C CA B LEU B 1 116 ? 19.578 11.677 12.807 0.30 19.30 116 LEU B CA 1
ATOM 2248 C C . LEU B 1 116 ? 20.898 10.977 13.159 1.00 17.88 116 LEU B C 1
ATOM 2249 O O . LEU B 1 116 ? 20.865 9.876 13.704 1.00 22.51 116 LEU B O 1
ATOM 2258 N N . GLU B 1 117 ? 22.047 11.594 12.823 1.00 17.10 117 GLU B N 1
ATOM 2259 C CA A GLU B 1 117 ? 23.383 11.067 13.120 0.70 17.77 117 GLU B CA 1
ATOM 2260 C CA B GLU B 1 117 ? 23.306 10.950 13.151 0.30 19.79 117 GLU B CA 1
ATOM 2261 C C . GLU B 1 117 ? 23.495 10.997 14.656 1.00 19.09 117 GLU B C 1
ATOM 2262 O O . GLU B 1 117 ? 23.975 10.008 15.238 1.00 26.25 117 GLU B O 1
ATOM 2273 N N . PHE B 1 118 ? 23.027 12.051 15.322 1.00 18.70 118 PHE B N 1
ATOM 2274 C CA . PHE B 1 118 ? 23.022 12.115 16.795 1.00 20.44 118 PHE B CA 1
ATOM 2275 C C . PHE B 1 118 ? 22.079 11.072 17.405 1.00 20.16 118 PHE B C 1
ATOM 2276 O O . PHE B 1 118 ? 22.475 10.320 18.319 1.00 26.64 118 PHE B O 1
ATOM 2284 N N . GLN B 1 119 ? 20.843 11.013 16.919 1.00 19.73 119 GLN B N 1
ATOM 2285 C CA A GLN B 1 119 ? 19.835 10.103 17.461 0.65 25.55 119 GLN B CA 1
ATOM 2286 C CA B GLN B 1 119 ? 19.856 10.084 17.504 0.35 20.14 119 GLN B CA 1
ATOM 2287 C C . GLN B 1 119 ? 20.264 8.631 17.290 1.00 22.25 119 GLN B C 1
ATOM 2288 O O . GLN B 1 119 ? 19.996 7.798 18.145 1.00 25.76 119 GLN B O 1
ATOM 2299 N N . ARG B 1 120 ? 20.933 8.322 16.176 1.00 19.58 120 ARG B N 1
ATOM 2300 C CA A ARG B 1 120 ? 21.390 6.939 15.919 0.60 22.10 120 ARG B CA 1
ATOM 2301 C CA B ARG B 1 1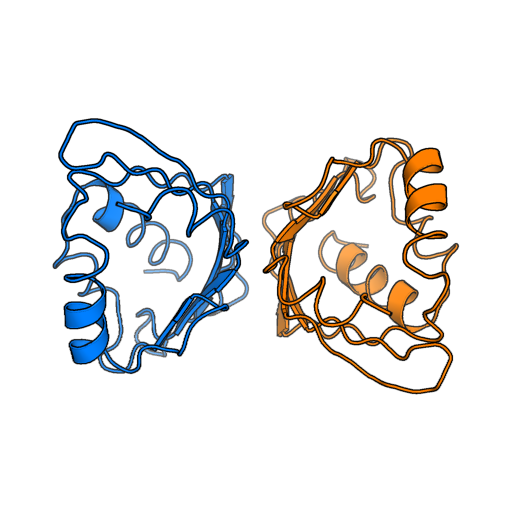20 ? 21.411 6.952 15.908 0.40 22.94 120 ARG B CA 1
ATOM 2302 C C . ARG B 1 120 ? 22.283 6.480 17.063 1.00 24.58 120 ARG B C 1
ATOM 2303 O O . ARG B 1 120 ? 22.184 5.345 17.537 1.00 27.02 120 ARG B O 1
ATOM 2318 N N . GLU B 1 121 ? 23.178 7.368 17.492 1.00 28.73 121 GLU B N 1
ATOM 2319 C CA . GLU B 1 121 ? 24.191 7.007 18.474 1.00 29.31 121 GLU B CA 1
ATOM 2320 C C . GLU B 1 121 ? 23.807 7.175 19.932 1.00 31.58 121 GLU B C 1
ATOM 2321 O O . GLU B 1 121 ? 24.334 6.461 20.781 1.00 38.75 121 GLU B O 1
ATOM 2327 N N . PHE B 1 122 ? 22.908 8.110 20.206 1.00 33.85 122 PHE B N 1
ATOM 2328 C CA . PHE B 1 122 ? 22.488 8.400 21.569 1.00 39.02 122 PHE B CA 1
ATOM 2329 C C . PHE B 1 122 ? 21.128 7.766 21.888 1.00 51.93 122 PHE B C 1
ATOM 2330 O O . PHE B 1 122 ? 20.563 8.020 22.952 1.00 70.74 122 PHE B O 1
ATOM 2338 N N . ALA B 1 123 ? 20.627 6.930 20.970 1.00 44.78 123 ALA B N 1
ATOM 2339 C CA . ALA B 1 123 ? 19.494 6.031 21.250 1.00 43.86 123 ALA B CA 1
ATOM 2340 C C . ALA B 1 123 ? 19.930 4.794 22.042 1.00 59.97 123 ALA B C 1
ATOM 2341 O O . ALA B 1 123 ? 21.033 4.267 21.846 1.00 66.78 123 ALA B O 1
ATOM 2343 N N . GLY B 1 124 ? 19.047 4.321 22.916 1.00 67.05 124 GLY B N 1
ATOM 2344 C CA . GLY B 1 124 ? 19.251 3.036 23.579 1.00 77.86 124 GLY B CA 1
ATOM 2345 C C . GLY B 1 124 ? 17.987 2.504 24.235 1.00 89.97 124 GLY B C 1
ATOM 2346 O O . GLY B 1 124 ? 18.043 1.781 25.236 1.00 114.90 124 GLY B O 1
#

Nearest PDB structures (foldseek):
  5aig-assembly2_B  TM=1.007E+00  e=2.452E-25  unidentified
  7xee-assembly1_A  TM=8.469E-01  e=1.057E-09  Rhodococcus erythropolis
  5jpu-assembly1_B  TM=8.633E-01  e=1.516E-09  Rhodococcus erythropolis
  3f14-assembly1_A-2  TM=7.332E-01  e=2.361E-07  Cytophaga hutchinsonii ATCC 33406
  6isl-assembly1_B-2  TM=8.092E-01  e=1.106E-05  Streptomyces xiamenensis 318